Protein AF-A0A612SJ61-F1 (afdb_monomer_lite)

Secondary structure (DSSP, 8-state):
-HHHHHHHHHHHHHHHHHHHHHHHHHHHHHHHHHHHHHHHHHHTTHHHHTT--GGGS-HHHHHHHHHHHHHHHHHHHHHHHHHHHHHHHHHHHHHHHHHHHHHHHHHHHHHHHHT----HHHHHHHHHHH-TTHHHHHHHHHTT-S-HHHHHHHHHHHHHHHHHHHHHGGGGS---HHHHHHHHHHHHHHHHHHHHHHHHHHHH-

Organism: Listeria monocytogenes (NCBI:txid1639)

Structure (mmCIF, N/CA/C/O backbone):
data_AF-A0A612SJ61-F1
#
_entry.id   AF-A0A612SJ61-F1
#
loop_
_atom_site.group_PDB
_atom_site.id
_atom_site.type_symbol
_atom_site.label_atom_id
_atom_site.label_alt_id
_atom_site.label_comp_id
_atom_site.label_asym_id
_atom_site.label_entity_id
_atom_site.label_seq_id
_atom_site.pdbx_PDB_ins_code
_atom_site.Cartn_x
_atom_site.Cartn_y
_atom_site.Cartn_z
_atom_site.occupancy
_atom_site.B_iso_or_equiv
_atom_site.auth_seq_id
_atom_site.auth_comp_id
_atom_site.auth_asym_id
_atom_site.auth_atom_id
_atom_site.pdbx_PDB_model_num
ATOM 1 N N . MET A 1 1 ? 24.555 -4.856 16.582 1.00 51.00 1 MET A N 1
ATOM 2 C CA . MET A 1 1 ? 25.402 -5.245 15.427 1.00 51.00 1 MET A CA 1
ATOM 3 C C . MET A 1 1 ? 24.660 -5.239 14.077 1.00 51.00 1 MET A C 1
ATOM 5 O O . MET A 1 1 ? 25.326 -5.157 13.057 1.00 51.00 1 MET A O 1
ATOM 9 N N . SER A 1 2 ? 23.315 -5.252 14.054 1.00 57.31 2 SER A N 1
ATOM 10 C CA . SER A 1 2 ? 22.497 -5.320 12.821 1.00 57.31 2 SER A CA 1
ATOM 11 C C . SER A 1 2 ? 22.474 -4.032 11.971 1.00 57.31 2 SER A C 1
ATOM 13 O O . SER A 1 2 ? 22.722 -4.080 10.773 1.00 57.31 2 SER A O 1
ATOM 15 N N . LYS A 1 3 ? 22.300 -2.852 12.590 1.00 51.84 3 LYS A N 1
ATOM 16 C CA . LYS A 1 3 ? 22.140 -1.564 11.870 1.00 51.84 3 LYS A CA 1
ATOM 17 C C . LYS A 1 3 ? 23.352 -1.111 11.039 1.00 51.84 3 LYS A C 1
ATOM 19 O O . LYS A 1 3 ? 23.192 -0.320 10.115 1.00 51.84 3 LYS A O 1
ATOM 24 N N . ASN A 1 4 ? 24.560 -1.584 11.360 1.00 52.41 4 ASN A N 1
ATOM 25 C CA . ASN A 1 4 ? 25.764 -1.233 10.595 1.00 52.41 4 ASN A CA 1
ATOM 26 C C . ASN A 1 4 ? 25.908 -2.058 9.314 1.00 52.41 4 ASN A C 1
ATOM 28 O O . ASN A 1 4 ? 26.423 -1.525 8.340 1.00 52.41 4 ASN A O 1
ATOM 32 N N . LYS A 1 5 ? 25.428 -3.311 9.293 1.00 53.81 5 LYS A N 1
ATOM 33 C CA . LYS A 1 5 ? 25.414 -4.133 8.073 1.00 53.81 5 LYS A CA 1
ATOM 34 C C . LYS A 1 5 ? 24.409 -3.593 7.061 1.00 53.81 5 LYS A C 1
ATOM 36 O O . LYS A 1 5 ? 24.758 -3.399 5.907 1.00 53.81 5 LYS A O 1
ATOM 41 N N . GLU A 1 6 ? 23.220 -3.224 7.528 1.00 55.12 6 GLU A N 1
ATOM 42 C CA . GLU A 1 6 ? 22.148 -2.686 6.685 1.00 55.12 6 GLU A CA 1
ATOM 43 C C . GLU A 1 6 ? 22.549 -1.377 5.983 1.00 55.12 6 GLU A C 1
ATOM 45 O O . GLU A 1 6 ? 22.368 -1.237 4.775 1.00 55.12 6 GLU A O 1
ATOM 50 N N . LYS A 1 7 ? 23.207 -0.453 6.704 1.00 56.34 7 LYS A N 1
ATOM 51 C CA . LYS A 1 7 ? 23.769 0.775 6.110 1.00 56.34 7 LYS A CA 1
ATOM 52 C C . LYS A 1 7 ? 24.897 0.495 5.113 1.00 56.34 7 LYS A C 1
ATOM 54 O O . LYS A 1 7 ? 24.988 1.180 4.094 1.00 56.34 7 LYS A O 1
ATOM 59 N N . GLN A 1 8 ? 25.743 -0.499 5.388 1.00 52.94 8 GLN A N 1
ATOM 60 C CA . GLN A 1 8 ? 26.827 -0.891 4.484 1.00 52.94 8 GLN A CA 1
ATOM 61 C C . GLN A 1 8 ? 26.286 -1.507 3.189 1.00 52.94 8 GLN A C 1
ATOM 63 O O . GLN A 1 8 ? 26.772 -1.179 2.107 1.00 52.94 8 GLN A O 1
ATOM 68 N N . ASP A 1 9 ? 25.253 -2.343 3.283 1.00 51.69 9 ASP A N 1
ATOM 69 C CA . ASP A 1 9 ? 24.611 -2.980 2.133 1.00 51.69 9 ASP A CA 1
ATOM 70 C C . ASP A 1 9 ? 23.827 -1.964 1.283 1.00 51.69 9 ASP A C 1
ATOM 72 O O . ASP A 1 9 ? 23.869 -2.016 0.047 1.00 51.69 9 ASP A O 1
ATOM 76 N N . GLU A 1 10 ? 23.210 -0.959 1.914 1.00 58.00 10 GLU A N 1
ATOM 77 C CA . GLU A 1 10 ? 22.571 0.163 1.219 1.00 58.00 10 GLU A CA 1
ATOM 78 C C . GLU A 1 10 ? 23.579 1.034 0.451 1.00 58.00 10 GLU A C 1
ATOM 80 O O . GLU A 1 10 ? 23.339 1.382 -0.711 1.00 58.00 10 GLU A O 1
ATOM 85 N N . GLU A 1 11 ? 24.724 1.380 1.052 1.00 61.00 11 GLU A N 1
ATOM 86 C CA . GLU A 1 11 ? 25.781 2.144 0.372 1.00 61.00 11 GLU A CA 1
ATOM 87 C C . GLU A 1 11 ? 26.416 1.352 -0.773 1.00 61.00 11 GLU A C 1
ATOM 89 O O . GLU A 1 11 ? 26.660 1.898 -1.858 1.00 61.00 11 GLU A O 1
ATOM 94 N N . MET A 1 12 ? 26.635 0.050 -0.579 1.00 51.41 12 MET A N 1
ATOM 95 C CA . MET A 1 12 ? 27.199 -0.820 -1.609 1.00 51.41 12 MET A CA 1
ATOM 96 C C . MET A 1 12 ? 26.230 -0.995 -2.789 1.00 51.41 12 MET A C 1
ATOM 98 O O . MET A 1 12 ? 26.656 -0.976 -3.949 1.00 51.41 12 MET A O 1
ATOM 102 N N . SER A 1 13 ? 24.925 -1.089 -2.516 1.00 54.25 13 SER A N 1
ATOM 103 C CA . SER A 1 13 ? 23.861 -1.099 -3.527 1.00 54.25 13 SER A CA 1
ATOM 104 C C . SER A 1 13 ? 23.797 0.228 -4.294 1.00 54.25 13 SER A C 1
ATOM 106 O O . SER A 1 13 ? 23.861 0.241 -5.530 1.00 54.25 13 SER A O 1
ATOM 108 N N . LYS A 1 14 ? 23.801 1.368 -3.586 1.00 53.78 14 LYS A N 1
ATOM 109 C CA . LYS A 1 14 ? 23.800 2.715 -4.186 1.00 53.78 14 LYS A CA 1
ATOM 110 C C . LYS A 1 14 ? 25.021 2.934 -5.087 1.00 53.78 14 LYS A C 1
ATOM 112 O O . LYS A 1 14 ? 24.866 3.422 -6.211 1.00 53.78 14 LYS A O 1
ATOM 117 N N . ASN A 1 15 ? 26.215 2.502 -4.672 1.00 52.75 15 ASN A N 1
ATOM 118 C CA . ASN A 1 15 ? 27.433 2.609 -5.483 1.00 52.75 15 ASN A CA 1
ATOM 119 C C . ASN A 1 15 ? 27.429 1.688 -6.710 1.00 52.75 15 ASN A C 1
ATOM 121 O O . ASN A 1 15 ? 27.835 2.118 -7.794 1.00 52.75 15 ASN A O 1
ATOM 125 N N . LYS A 1 16 ? 26.919 0.454 -6.598 1.00 49.69 16 LYS A N 1
ATOM 126 C CA . LYS A 1 16 ? 26.763 -0.452 -7.751 1.00 49.69 16 LYS A CA 1
ATOM 127 C C . LYS A 1 16 ? 25.795 0.121 -8.789 1.00 49.69 16 LYS A C 1
ATOM 129 O O . LYS A 1 16 ? 26.109 0.119 -9.982 1.00 49.69 16 LYS A O 1
ATOM 134 N N . VAL A 1 17 ? 24.670 0.690 -8.352 1.00 54.91 17 VAL A N 1
ATOM 135 C CA . VAL A 1 17 ? 23.697 1.354 -9.238 1.00 54.91 17 VAL A CA 1
ATOM 136 C C . VAL A 1 17 ? 24.311 2.586 -9.909 1.00 54.91 17 VAL A C 1
ATOM 138 O O . VAL A 1 17 ? 24.171 2.757 -11.122 1.00 54.91 17 VAL A O 1
ATOM 141 N N . LYS A 1 18 ? 25.048 3.417 -9.160 1.00 47.75 18 LYS A N 1
ATOM 142 C CA . LYS A 1 18 ? 25.723 4.617 -9.687 1.00 47.75 18 LYS A CA 1
ATOM 143 C C . LYS A 1 18 ? 26.799 4.257 -10.722 1.00 47.75 18 LYS A C 1
ATOM 145 O O . LYS A 1 18 ? 26.858 4.873 -11.785 1.00 47.75 18 LYS A O 1
ATOM 150 N N . ARG A 1 19 ? 27.582 3.200 -10.471 1.00 37.59 19 ARG A N 1
ATOM 151 C CA . ARG A 1 19 ? 28.615 2.686 -11.390 1.00 37.59 19 ARG A CA 1
ATOM 152 C C . ARG A 1 19 ? 28.011 2.094 -12.668 1.00 37.59 19 ARG A C 1
ATOM 154 O O . ARG A 1 19 ? 28.458 2.443 -13.758 1.00 37.59 19 ARG A O 1
ATOM 161 N N . LYS A 1 20 ? 26.947 1.286 -12.563 1.00 43.59 20 LYS A N 1
ATOM 162 C CA . LYS A 1 20 ? 26.232 0.707 -13.722 1.00 43.59 20 LYS A CA 1
ATOM 163 C C . LYS A 1 20 ? 25.593 1.794 -14.604 1.00 43.59 20 LYS A C 1
ATOM 165 O O . LYS A 1 20 ? 25.665 1.710 -15.827 1.00 43.59 20 LYS A O 1
ATOM 170 N N . ARG A 1 21 ? 25.050 2.853 -13.988 1.00 51.94 21 ARG A N 1
ATOM 171 C CA . ARG A 1 21 ? 24.463 4.023 -14.669 1.00 51.94 21 ARG A CA 1
ATOM 172 C C . ARG A 1 21 ? 25.510 4.901 -15.373 1.00 51.94 21 ARG A C 1
ATOM 174 O O . ARG A 1 21 ? 25.220 5.478 -16.415 1.00 51.94 21 ARG A O 1
ATOM 181 N N . ASN A 1 22 ? 26.726 5.003 -14.836 1.00 52.22 22 ASN A N 1
ATOM 182 C CA . ASN A 1 22 ? 27.815 5.734 -15.494 1.00 52.22 22 ASN A CA 1
ATOM 183 C C . ASN A 1 22 ? 28.384 4.960 -16.689 1.00 52.22 22 ASN A C 1
ATOM 185 O O . ASN A 1 22 ? 28.613 5.551 -17.740 1.00 52.22 22 ASN A O 1
ATOM 189 N N . ILE A 1 23 ? 28.523 3.635 -16.575 1.00 56.25 23 ILE A N 1
ATOM 190 C CA . ILE A 1 23 ? 28.969 2.783 -17.689 1.00 56.25 23 ILE A CA 1
ATOM 191 C C . ILE A 1 23 ? 27.976 2.853 -18.861 1.00 56.25 23 ILE A C 1
ATOM 193 O O . ILE A 1 23 ? 28.399 2.981 -20.008 1.00 56.25 23 ILE A O 1
ATOM 197 N N . SER A 1 24 ? 26.662 2.871 -18.596 1.00 59.88 24 SER A N 1
ATOM 198 C CA . SER A 1 24 ? 25.658 3.008 -19.661 1.00 59.88 24 SER A CA 1
ATOM 199 C C . SER A 1 24 ? 25.698 4.369 -20.363 1.00 59.88 24 SER A C 1
ATOM 201 O O . SER A 1 24 ? 25.445 4.432 -21.562 1.00 59.88 24 SER A O 1
ATOM 203 N N . LYS A 1 25 ? 26.037 5.452 -19.648 1.00 60.56 25 LYS A N 1
ATOM 204 C CA . LYS A 1 25 ? 26.188 6.795 -20.235 1.00 60.56 25 LYS A CA 1
ATOM 205 C C . LYS A 1 25 ? 27.428 6.909 -21.117 1.00 60.56 25 LYS A C 1
ATOM 207 O O . LYS A 1 25 ? 27.340 7.493 -22.190 1.00 60.56 25 LYS A O 1
ATOM 212 N N . VAL A 1 26 ? 28.555 6.333 -20.695 1.00 67.19 26 VAL A N 1
ATOM 213 C CA . VAL A 1 26 ? 29.792 6.325 -21.495 1.00 67.19 26 VAL A CA 1
ATOM 214 C C . VAL A 1 26 ? 29.595 5.509 -22.772 1.00 67.19 26 VAL A C 1
ATOM 216 O O . VAL A 1 26 ? 29.921 5.989 -23.850 1.00 67.19 26 VAL A O 1
ATOM 219 N N . GLN A 1 27 ? 28.978 4.327 -22.684 1.00 67.88 27 GLN A N 1
ATOM 220 C CA . GLN A 1 27 ? 28.654 3.510 -23.863 1.00 67.88 27 GLN A CA 1
ATOM 221 C C . GLN A 1 27 ? 27.705 4.227 -24.833 1.00 67.88 27 GLN A C 1
ATOM 223 O O . GLN A 1 27 ? 27.884 4.135 -26.044 1.00 67.88 27 GLN A O 1
ATOM 228 N N . PHE A 1 28 ? 26.725 4.966 -24.306 1.00 67.44 28 PHE A N 1
ATOM 229 C CA . PHE A 1 28 ? 25.811 5.778 -25.109 1.00 67.44 28 PHE A CA 1
ATOM 230 C C . PHE A 1 28 ? 26.546 6.917 -25.834 1.00 67.44 28 PHE A C 1
ATOM 232 O O . PHE A 1 28 ? 26.404 7.061 -27.044 1.00 67.44 28 PHE A O 1
ATOM 239 N N . PHE A 1 29 ? 27.384 7.679 -25.122 1.00 72.81 29 PHE A N 1
ATOM 240 C CA . PHE A 1 29 ? 28.165 8.770 -25.715 1.00 72.81 29 PHE A CA 1
ATOM 241 C C . PHE A 1 29 ? 29.154 8.277 -26.772 1.00 72.81 29 PHE A C 1
ATOM 243 O O . PHE A 1 29 ? 29.250 8.875 -27.839 1.00 72.81 29 PHE A O 1
ATOM 250 N N . VAL A 1 30 ? 29.849 7.169 -26.506 1.00 76.31 30 VAL A N 1
ATOM 251 C CA . VAL A 1 30 ? 30.781 6.562 -27.464 1.00 76.31 30 VAL A CA 1
ATOM 252 C C . VAL A 1 30 ? 30.031 6.068 -28.703 1.00 76.31 30 VAL A C 1
ATOM 254 O O . VAL A 1 30 ? 30.444 6.375 -29.815 1.00 76.31 30 VAL A O 1
ATOM 257 N N . GLY A 1 31 ? 28.895 5.383 -28.535 1.00 71.75 31 GLY A N 1
ATOM 258 C CA . GLY A 1 31 ? 28.074 4.912 -29.655 1.00 71.75 31 GLY A CA 1
ATOM 259 C C . GLY A 1 31 ? 27.534 6.049 -30.528 1.00 71.75 31 GLY A C 1
ATOM 260 O O . GLY A 1 31 ? 27.687 6.013 -31.747 1.00 71.75 31 GLY A O 1
ATOM 261 N N . CYS A 1 32 ? 26.964 7.093 -29.916 1.00 71.88 32 CYS A N 1
ATOM 262 C CA . CYS A 1 32 ? 26.511 8.280 -30.645 1.00 71.88 32 CYS A CA 1
ATOM 263 C C . CYS A 1 32 ? 27.669 9.001 -31.344 1.00 71.88 32 CYS A C 1
ATOM 265 O O . CYS A 1 32 ? 27.517 9.417 -32.489 1.00 71.88 32 CYS A O 1
ATOM 267 N N . SER A 1 33 ? 28.829 9.115 -30.691 1.00 73.38 33 SER A N 1
ATOM 268 C CA . SER A 1 33 ? 30.005 9.761 -31.278 1.00 73.38 33 SER A CA 1
ATOM 269 C C . SER A 1 33 ? 30.558 8.989 -32.473 1.00 73.38 33 SER A C 1
ATOM 271 O O . SER A 1 33 ? 31.010 9.620 -33.422 1.00 73.38 33 SER A O 1
ATOM 273 N N . ILE A 1 34 ? 30.517 7.653 -32.453 1.00 77.38 34 ILE A N 1
ATOM 274 C CA . ILE A 1 34 ? 30.947 6.823 -33.586 1.00 77.38 34 ILE A CA 1
ATOM 275 C C . ILE A 1 34 ? 30.015 7.043 -34.778 1.00 77.38 34 ILE A C 1
ATOM 277 O O . ILE A 1 34 ? 30.503 7.298 -35.871 1.00 77.38 34 ILE A O 1
ATOM 281 N N . ILE A 1 35 ? 28.693 7.035 -34.573 1.00 74.19 35 ILE A N 1
ATOM 282 C CA . ILE A 1 35 ? 27.728 7.265 -35.662 1.00 74.19 35 ILE A CA 1
ATOM 283 C C . ILE A 1 35 ? 27.874 8.673 -36.248 1.00 74.19 35 ILE A C 1
ATOM 285 O O . ILE A 1 35 ? 27.915 8.825 -37.467 1.00 74.19 35 ILE A O 1
ATOM 289 N N . LEU A 1 36 ? 27.980 9.701 -35.399 1.00 75.62 36 LEU A N 1
ATOM 290 C CA . LEU A 1 36 ? 28.197 11.077 -35.853 1.00 75.62 36 LEU A CA 1
ATOM 291 C C . LEU A 1 36 ? 29.516 11.221 -36.613 1.00 75.62 36 LEU A C 1
ATOM 293 O O . LEU A 1 36 ? 29.541 11.875 -37.650 1.00 75.62 36 LEU A O 1
ATOM 297 N N . ALA A 1 37 ? 30.591 10.591 -36.136 1.00 74.44 37 ALA A N 1
ATOM 298 C CA . ALA A 1 37 ? 31.872 10.591 -36.832 1.00 74.44 37 ALA A CA 1
ATOM 299 C C . ALA A 1 37 ? 31.779 9.873 -38.185 1.00 74.44 37 ALA A C 1
ATOM 301 O O . ALA A 1 37 ? 32.308 10.378 -39.169 1.00 74.44 37 ALA A O 1
ATOM 302 N N . SER A 1 38 ? 31.072 8.742 -38.266 1.00 67.38 38 SER A N 1
ATOM 303 C CA . SER A 1 38 ? 30.846 8.033 -39.529 1.00 67.38 38 SER A CA 1
ATOM 304 C C . SER A 1 38 ? 30.040 8.867 -40.525 1.00 67.38 38 SER A C 1
ATOM 306 O O . SER A 1 38 ? 30.448 8.973 -41.675 1.00 67.38 38 SER A O 1
ATOM 308 N N . LEU A 1 39 ? 28.956 9.516 -40.085 1.00 66.88 39 LEU A N 1
ATOM 309 C CA . LEU A 1 39 ? 28.158 10.413 -40.932 1.00 66.88 39 LEU A CA 1
ATOM 310 C C . LEU A 1 39 ? 28.953 11.642 -41.386 1.00 66.88 39 LEU A C 1
ATOM 312 O O . LEU A 1 39 ? 28.809 12.091 -42.517 1.00 66.88 39 LEU A O 1
ATOM 316 N N . PHE A 1 40 ? 29.806 12.185 -40.517 1.00 68.81 40 PHE A N 1
ATOM 317 C CA . PHE A 1 40 ? 30.648 13.333 -40.843 1.00 68.81 40 PHE A CA 1
ATOM 318 C C . PHE A 1 40 ? 31.768 12.973 -41.832 1.00 68.81 40 PHE A C 1
ATOM 320 O O . PHE A 1 40 ? 32.035 13.728 -42.763 1.00 68.81 40 PHE A O 1
ATOM 327 N N . LEU A 1 41 ? 32.398 11.804 -41.666 1.00 64.12 41 LEU A N 1
ATOM 328 C CA . LEU A 1 41 ? 33.393 11.270 -42.606 1.00 64.12 41 LEU A CA 1
ATOM 329 C C . LEU A 1 41 ? 32.785 10.982 -43.985 1.00 64.12 41 LEU A C 1
ATOM 331 O O . LEU A 1 41 ? 33.446 11.213 -44.999 1.00 64.12 41 LEU A O 1
ATOM 335 N N . ASP A 1 42 ? 31.541 10.505 -44.010 1.00 59.78 42 ASP A N 1
ATOM 336 C CA . ASP A 1 42 ? 30.779 10.258 -45.234 1.00 59.78 42 ASP A CA 1
ATOM 337 C C . ASP A 1 42 ? 30.380 11.574 -45.927 1.00 59.78 42 ASP A C 1
ATOM 339 O O . ASP A 1 42 ? 30.651 11.762 -47.110 1.00 59.78 42 ASP A O 1
ATOM 343 N N . PHE A 1 43 ? 29.880 12.563 -45.172 1.00 61.44 43 PHE A N 1
ATOM 344 C CA . PHE A 1 43 ? 29.578 13.909 -45.688 1.00 61.44 43 PHE A CA 1
ATOM 345 C C . PHE A 1 43 ? 30.793 14.588 -46.337 1.00 61.44 43 PHE A C 1
ATOM 347 O O . PHE A 1 43 ? 30.663 15.292 -47.338 1.00 61.44 43 PHE A O 1
ATOM 354 N N . LEU A 1 44 ? 31.986 14.368 -45.781 1.00 64.56 44 LEU A N 1
ATOM 355 C CA . LEU A 1 44 ? 33.239 14.898 -46.314 1.00 64.56 44 LEU A CA 1
ATOM 356 C C . LEU A 1 44 ? 33.838 14.051 -47.452 1.00 64.56 44 LEU A C 1
ATOM 358 O O . LEU A 1 44 ? 34.897 14.411 -47.964 1.00 64.56 44 LEU A O 1
ATOM 362 N N . ASN A 1 45 ? 33.202 12.941 -47.857 1.00 61.78 45 ASN A N 1
ATOM 363 C CA . ASN A 1 45 ? 33.694 12.029 -48.898 1.00 61.78 45 ASN A CA 1
ATOM 364 C C . ASN A 1 45 ? 35.167 11.610 -48.692 1.00 61.78 45 ASN A C 1
ATOM 366 O O . ASN A 1 45 ? 35.907 11.367 -49.653 1.00 61.78 45 ASN A O 1
ATOM 370 N N . VAL A 1 46 ? 35.604 11.508 -47.430 1.00 60.47 46 VAL A N 1
ATOM 371 C CA . VAL A 1 46 ? 37.012 11.294 -47.046 1.00 60.47 46 VAL A CA 1
ATOM 372 C C . VAL A 1 46 ? 37.648 10.070 -47.720 1.00 60.47 46 VAL A C 1
ATOM 374 O O . VAL A 1 46 ? 38.789 10.187 -48.173 1.00 60.47 46 VAL A O 1
ATOM 377 N N . PRO A 1 47 ? 36.963 8.918 -47.883 1.00 57.84 47 PRO A N 1
ATOM 378 C CA . PRO A 1 47 ? 37.580 7.763 -48.536 1.00 57.84 47 PRO A CA 1
ATOM 379 C C . PRO A 1 47 ? 37.905 8.010 -50.020 1.00 57.84 47 PRO A C 1
ATOM 381 O O . PRO A 1 47 ? 38.898 7.478 -50.513 1.00 57.84 47 PRO A O 1
ATOM 384 N N . SER A 1 48 ? 37.145 8.875 -50.710 1.00 59.06 48 SER A N 1
A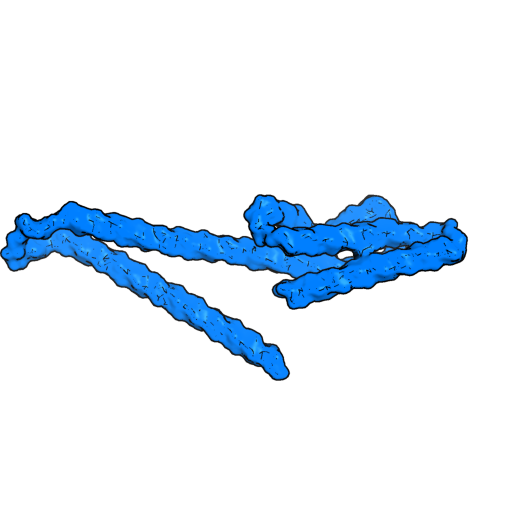TOM 385 C CA . SER A 1 48 ? 37.444 9.269 -52.097 1.00 59.06 48 SER A CA 1
ATOM 386 C C . SER A 1 48 ? 38.700 10.145 -52.191 1.00 59.06 48 SER A C 1
ATOM 388 O O . SER A 1 48 ? 39.483 10.008 -53.127 1.00 59.06 48 SER A O 1
ATOM 390 N N . HIS A 1 49 ? 38.939 10.990 -51.180 1.00 61.47 49 HIS A N 1
ATOM 391 C CA . HIS A 1 49 ? 40.149 11.809 -51.061 1.00 61.47 49 HIS A CA 1
ATOM 392 C C . HIS A 1 49 ? 41.393 10.984 -50.713 1.00 61.47 49 HIS A C 1
ATOM 394 O O . HIS A 1 49 ? 42.497 11.347 -51.106 1.00 61.47 49 HIS A O 1
ATOM 400 N N . PHE A 1 50 ? 41.218 9.849 -50.033 1.00 62.78 50 PHE A N 1
ATOM 401 C CA . PHE A 1 50 ? 42.289 8.892 -49.743 1.00 62.78 50 PHE A CA 1
ATOM 402 C C . PHE A 1 50 ? 42.537 7.867 -50.865 1.00 62.78 50 PHE A C 1
ATOM 404 O O . PHE A 1 50 ? 43.341 6.953 -50.690 1.00 62.78 50 PHE A O 1
ATOM 411 N N . GLY A 1 51 ? 41.875 8.002 -52.022 1.00 57.38 51 GLY A N 1
ATOM 412 C CA . GLY A 1 51 ? 42.076 7.113 -53.172 1.00 57.38 51 GLY A CA 1
ATOM 413 C C . GLY A 1 51 ? 41.499 5.704 -52.992 1.00 57.38 51 GLY A C 1
ATOM 414 O O . GLY A 1 51 ? 41.821 4.804 -53.768 1.00 57.38 51 GLY A O 1
ATOM 415 N N . LEU A 1 52 ? 40.642 5.491 -51.987 1.00 60.84 52 LEU A N 1
ATOM 416 C CA . LEU A 1 52 ? 39.929 4.231 -51.809 1.00 60.84 52 LEU A CA 1
ATOM 417 C C . LEU A 1 52 ? 38.760 4.182 -52.796 1.00 60.84 52 LEU A C 1
ATOM 419 O O . LEU A 1 52 ? 37.868 5.031 -52.783 1.00 60.84 52 LEU A O 1
ATOM 423 N N . ASN A 1 53 ? 38.767 3.176 -53.670 1.00 58.22 53 ASN A N 1
ATOM 424 C CA . ASN A 1 53 ? 37.706 2.976 -54.646 1.00 58.22 53 ASN A CA 1
ATOM 425 C C . ASN A 1 53 ? 36.422 2.551 -53.910 1.00 58.22 53 ASN A C 1
ATOM 427 O O . ASN A 1 53 ? 36.298 1.412 -53.465 1.00 58.22 53 ASN A O 1
ATOM 431 N N . MET A 1 54 ? 35.472 3.480 -53.776 1.00 56.31 54 MET A N 1
ATOM 432 C CA . MET A 1 54 ? 34.200 3.337 -53.042 1.00 56.31 54 MET A CA 1
ATOM 433 C C . MET A 1 54 ? 33.270 2.228 -53.575 1.00 56.31 54 MET A C 1
ATOM 435 O O . MET A 1 54 ? 32.196 2.002 -53.024 1.00 56.31 54 MET A O 1
ATOM 439 N N . MET A 1 55 ? 33.662 1.525 -54.640 1.00 53.72 55 MET A N 1
ATOM 440 C CA . MET A 1 55 ? 32.833 0.565 -55.371 1.00 53.72 55 MET A CA 1
ATOM 441 C C . MET A 1 55 ? 32.573 -0.759 -54.617 1.00 53.72 55 MET A C 1
ATOM 443 O O . MET A 1 55 ? 31.754 -1.553 -55.070 1.00 53.72 55 MET A O 1
ATOM 447 N N . SER A 1 56 ? 33.235 -1.019 -53.480 1.00 52.59 56 SER A N 1
ATOM 448 C CA . SER A 1 56 ? 33.136 -2.300 -52.750 1.00 52.59 56 SER A CA 1
ATOM 449 C C . SER A 1 56 ? 32.495 -2.230 -51.358 1.00 52.59 56 SER A C 1
ATOM 451 O O . SER A 1 56 ? 32.226 -3.278 -50.768 1.00 52.59 56 SER A O 1
ATOM 453 N N . ILE A 1 57 ? 32.214 -1.038 -50.819 1.00 56.62 57 ILE A N 1
ATOM 454 C CA . ILE A 1 57 ? 31.513 -0.913 -49.534 1.00 56.62 57 ILE A CA 1
ATOM 455 C C . ILE A 1 57 ? 30.012 -0.929 -49.807 1.00 56.62 57 ILE A C 1
ATOM 457 O O . ILE A 1 57 ? 29.465 -0.034 -50.449 1.00 56.62 57 ILE A O 1
ATOM 461 N N . ASN A 1 58 ? 29.329 -1.960 -49.310 1.00 64.12 58 ASN A N 1
ATOM 462 C CA . ASN A 1 58 ? 27.878 -2.042 -49.395 1.00 64.12 58 ASN A CA 1
ATOM 463 C C . ASN A 1 58 ? 27.248 -1.048 -48.404 1.00 64.12 58 ASN A C 1
ATOM 465 O O . ASN A 1 58 ? 26.905 -1.395 -47.273 1.00 64.12 58 ASN A O 1
ATOM 469 N N . TRP A 1 59 ? 27.101 0.201 -48.842 1.00 67.62 59 TRP A N 1
ATOM 470 C CA . TRP A 1 59 ? 26.476 1.297 -48.096 1.00 67.62 59 TRP A CA 1
ATOM 471 C C . TRP A 1 59 ? 25.066 0.966 -47.591 1.00 67.62 59 TRP A C 1
ATOM 473 O O . TRP A 1 59 ? 24.649 1.464 -46.546 1.00 67.62 59 TRP A O 1
ATOM 483 N N . SER A 1 60 ? 24.350 0.058 -48.267 1.00 67.75 60 SER A N 1
ATOM 484 C CA . SER A 1 60 ? 23.065 -0.455 -47.785 1.00 67.75 60 SER A CA 1
ATOM 485 C C . SER A 1 60 ? 23.219 -1.231 -46.471 1.00 67.75 60 SER A C 1
ATOM 487 O O . SER A 1 60 ? 22.468 -0.985 -45.530 1.00 67.75 60 SER A O 1
ATOM 489 N N . LEU A 1 61 ? 24.242 -2.089 -46.349 1.00 69.62 61 LEU A N 1
ATOM 490 C CA . LEU A 1 61 ? 24.526 -2.820 -45.106 1.00 69.62 61 LEU A CA 1
ATOM 491 C C . LEU A 1 61 ? 24.945 -1.887 -43.967 1.00 69.62 61 LEU A C 1
ATOM 493 O O . LEU A 1 61 ? 24.534 -2.102 -42.828 1.00 69.62 61 LEU A O 1
ATOM 497 N N . PHE A 1 62 ? 25.719 -0.839 -44.261 1.00 70.88 62 PHE A N 1
ATOM 498 C CA . PHE A 1 62 ? 26.104 0.149 -43.250 1.00 70.88 62 PHE A CA 1
ATOM 499 C C . PHE A 1 62 ? 24.889 0.925 -42.725 1.00 70.88 62 PHE A C 1
ATOM 501 O O . PHE A 1 62 ? 24.704 1.036 -41.514 1.00 70.88 62 PHE A O 1
ATOM 508 N N . ASN A 1 63 ? 24.002 1.372 -43.617 1.00 76.00 63 ASN A N 1
ATOM 509 C CA . ASN A 1 63 ? 22.758 2.038 -43.228 1.00 76.00 63 ASN A CA 1
ATOM 510 C C . ASN A 1 63 ? 21.859 1.127 -42.382 1.00 76.00 63 ASN A C 1
ATOM 512 O O . ASN A 1 63 ? 21.349 1.558 -41.349 1.00 76.00 63 ASN A O 1
ATOM 516 N N . ILE A 1 64 ? 21.717 -0.147 -42.762 1.00 77.56 64 ILE A N 1
ATOM 517 C CA . ILE A 1 64 ? 20.976 -1.140 -41.969 1.00 77.56 64 ILE A CA 1
ATOM 518 C C . ILE A 1 64 ? 21.602 -1.293 -40.574 1.00 77.56 64 ILE A C 1
ATOM 520 O O . ILE A 1 64 ? 20.882 -1.303 -39.576 1.00 77.56 64 ILE A O 1
ATOM 524 N N . LEU A 1 65 ? 22.934 -1.350 -40.480 1.00 76.00 65 LEU A N 1
ATOM 525 C CA . LEU A 1 65 ? 23.644 -1.469 -39.205 1.00 76.00 65 LEU A CA 1
ATOM 526 C C . LEU A 1 65 ? 23.413 -0.251 -38.297 1.00 76.00 65 LEU A C 1
ATOM 528 O O . LEU A 1 65 ? 23.142 -0.418 -37.106 1.00 76.00 65 LEU A O 1
ATOM 532 N N . VAL A 1 66 ? 23.470 0.964 -38.850 1.00 80.19 66 VAL A N 1
ATOM 533 C CA . VAL A 1 66 ? 23.192 2.207 -38.110 1.00 80.19 66 VAL A CA 1
ATOM 534 C C . VAL A 1 66 ? 21.751 2.223 -37.597 1.00 80.19 66 VAL A C 1
ATOM 536 O O . VAL A 1 66 ? 21.525 2.548 -36.430 1.00 80.19 66 VAL A O 1
ATOM 539 N N . VAL A 1 67 ? 20.780 1.816 -38.420 1.00 83.19 67 VAL A N 1
ATOM 540 C CA . VAL A 1 67 ? 19.365 1.731 -38.019 1.00 83.19 67 VAL A CA 1
ATOM 541 C C . VAL A 1 67 ? 19.167 0.720 -36.886 1.00 83.19 67 VAL A C 1
ATOM 543 O O . VAL A 1 67 ? 18.519 1.045 -35.891 1.00 83.19 67 VAL A O 1
ATOM 546 N N . ILE A 1 68 ? 19.767 -0.472 -36.981 1.00 79.56 68 ILE A N 1
ATOM 547 C CA . ILE A 1 68 ? 19.710 -1.488 -35.916 1.00 79.56 68 ILE A CA 1
ATOM 548 C C . ILE A 1 68 ? 20.326 -0.945 -34.621 1.00 79.56 68 ILE A C 1
ATOM 550 O O . ILE A 1 68 ? 19.764 -1.121 -33.539 1.00 79.56 68 ILE A O 1
ATOM 554 N N . PHE A 1 69 ? 21.458 -0.248 -34.710 1.00 79.75 69 PHE A N 1
ATOM 555 C CA . PHE A 1 69 ? 22.118 0.308 -33.535 1.00 79.75 69 PHE A CA 1
ATOM 556 C C . PHE A 1 69 ? 21.292 1.420 -32.872 1.00 79.75 69 PHE A C 1
ATOM 558 O O . PHE A 1 69 ? 21.127 1.420 -31.651 1.00 79.75 69 PHE A O 1
ATOM 565 N N . LEU A 1 70 ? 20.714 2.333 -33.660 1.00 78.81 70 LEU A N 1
ATOM 566 C CA . LEU A 1 70 ? 19.802 3.365 -33.158 1.00 78.81 70 LEU A CA 1
ATOM 567 C C . LEU A 1 70 ? 18.552 2.754 -32.518 1.00 78.81 70 LEU A C 1
ATOM 569 O O . LEU A 1 70 ? 18.116 3.225 -31.463 1.00 78.81 70 LEU A O 1
ATOM 573 N N . TYR A 1 71 ? 18.006 1.689 -33.109 1.00 85.50 71 TYR A N 1
ATOM 574 C CA . TYR A 1 71 ? 16.884 0.947 -32.541 1.00 85.50 71 TYR A CA 1
ATOM 575 C C . TYR A 1 71 ? 17.238 0.369 -31.167 1.00 85.50 71 TYR A C 1
ATOM 577 O O . TYR A 1 71 ? 16.530 0.637 -30.198 1.00 85.50 71 TYR A O 1
ATOM 585 N N . LEU A 1 72 ? 18.367 -0.337 -31.043 1.00 80.94 72 LEU A N 1
ATOM 586 C CA . LEU A 1 72 ? 18.821 -0.909 -29.769 1.00 80.94 72 LEU A CA 1
ATOM 587 C C . LEU A 1 72 ? 19.083 0.166 -28.705 1.00 80.94 72 LEU A C 1
ATOM 589 O O . LEU A 1 72 ? 18.731 -0.019 -27.538 1.00 80.94 72 LEU A O 1
ATOM 593 N N . LEU A 1 73 ? 19.670 1.303 -29.092 1.00 76.31 73 LEU A N 1
ATOM 594 C CA . LEU A 1 73 ? 19.878 2.434 -28.186 1.00 76.31 73 LEU A CA 1
ATOM 595 C C . LEU A 1 73 ? 18.556 3.022 -27.693 1.00 76.31 73 LEU A C 1
ATOM 597 O O . LEU A 1 73 ? 18.393 3.265 -26.494 1.00 76.31 73 LEU A O 1
ATOM 601 N N . THR A 1 74 ? 17.619 3.243 -28.611 1.00 84.50 74 THR A N 1
ATOM 602 C CA . THR A 1 74 ? 16.306 3.813 -28.304 1.00 84.50 74 THR A CA 1
ATOM 603 C C . THR A 1 74 ? 15.518 2.870 -27.408 1.00 84.50 74 THR A C 1
ATOM 605 O O . THR A 1 74 ? 15.016 3.296 -26.370 1.00 84.50 74 THR A O 1
ATOM 608 N N . PHE A 1 75 ? 15.498 1.580 -27.748 1.00 84.50 75 PHE A N 1
ATOM 609 C CA . PHE A 1 75 ? 14.865 0.532 -26.959 1.00 84.50 75 PHE A CA 1
ATOM 610 C C . PHE A 1 75 ? 15.415 0.504 -25.531 1.00 84.50 75 PHE A C 1
ATOM 612 O O . PHE A 1 75 ? 14.653 0.663 -24.582 1.00 84.50 75 PHE A O 1
ATOM 619 N N . LYS A 1 76 ? 16.742 0.436 -25.366 1.00 80.81 76 LYS A N 1
ATOM 620 C CA . LYS A 1 76 ? 17.387 0.414 -24.044 1.00 80.81 76 LYS A CA 1
ATOM 621 C C . LYS A 1 76 ? 17.071 1.659 -23.213 1.00 80.81 76 LYS A C 1
ATOM 623 O O . LYS A 1 76 ? 16.934 1.570 -21.994 1.00 80.81 76 LYS A O 1
ATOM 628 N N . ASN A 1 77 ? 16.988 2.829 -23.845 1.00 79.44 77 ASN A N 1
ATOM 629 C CA . ASN A 1 77 ? 16.681 4.073 -23.142 1.00 79.44 77 ASN A CA 1
ATOM 630 C C . ASN A 1 77 ? 15.206 4.137 -22.711 1.00 79.44 77 ASN A C 1
ATOM 632 O O . ASN A 1 77 ? 14.910 4.511 -21.575 1.00 79.44 77 ASN A O 1
ATOM 636 N N . ILE A 1 78 ? 14.288 3.733 -23.595 1.00 87.38 78 ILE A N 1
ATOM 637 C CA . ILE A 1 78 ? 12.858 3.640 -23.283 1.00 87.38 78 ILE A CA 1
ATOM 638 C C . ILE A 1 78 ? 12.637 2.626 -22.162 1.00 87.38 78 ILE A C 1
ATOM 640 O O . ILE A 1 78 ? 12.017 2.965 -21.160 1.00 87.38 78 ILE A O 1
ATOM 644 N N . GLU A 1 79 ? 13.207 1.429 -22.276 1.00 89.62 79 GLU A N 1
ATOM 645 C CA . GLU A 1 79 ? 13.090 0.362 -21.282 1.00 89.62 79 GLU A CA 1
ATOM 646 C C . GLU A 1 79 ? 13.622 0.804 -19.912 1.00 89.62 79 GLU A C 1
ATOM 648 O O . GLU A 1 79 ? 12.929 0.680 -18.903 1.00 89.62 79 GLU A O 1
ATOM 653 N N . ALA A 1 80 ? 14.805 1.429 -19.864 1.00 80.75 80 ALA A N 1
ATOM 654 C CA . ALA A 1 80 ? 15.353 1.961 -18.618 1.00 80.75 80 ALA A CA 1
ATOM 655 C C . ALA A 1 80 ? 14.439 3.021 -17.980 1.00 80.75 80 ALA A C 1
ATOM 657 O O . ALA A 1 80 ? 14.285 3.053 -16.756 1.00 80.75 80 ALA A O 1
ATOM 658 N N . ARG A 1 81 ? 13.822 3.889 -18.793 1.00 83.00 81 ARG A N 1
ATOM 659 C CA . ARG A 1 81 ? 12.871 4.899 -18.314 1.00 83.00 81 ARG A CA 1
ATOM 660 C C . ARG A 1 81 ? 11.579 4.261 -17.803 1.00 83.00 81 ARG A C 1
ATOM 662 O O . ARG A 1 81 ? 11.075 4.703 -16.773 1.00 83.00 81 ARG A O 1
ATOM 669 N N . THR A 1 82 ? 11.070 3.238 -18.483 1.00 87.25 82 THR A N 1
ATOM 670 C CA . THR A 1 82 ? 9.874 2.491 -18.072 1.00 87.25 82 THR A CA 1
ATOM 671 C C . THR A 1 82 ? 10.105 1.784 -16.739 1.00 87.25 82 THR A C 1
ATOM 673 O O . THR A 1 82 ? 9.339 2.013 -15.808 1.00 87.25 82 THR A O 1
ATOM 676 N N . ILE A 1 83 ? 11.222 1.064 -16.583 1.00 84.62 83 ILE A N 1
ATOM 677 C CA . ILE A 1 83 ? 11.588 0.387 -15.326 1.00 84.62 83 ILE A CA 1
ATOM 678 C C . ILE A 1 83 ? 11.704 1.389 -14.168 1.00 84.62 83 ILE A C 1
ATOM 680 O O . ILE A 1 83 ? 11.221 1.138 -13.066 1.00 84.62 83 ILE A O 1
ATOM 684 N N . LEU A 1 84 ? 12.336 2.547 -14.397 1.00 85.12 84 LEU A N 1
ATOM 685 C CA . LEU A 1 84 ? 12.430 3.595 -13.374 1.00 85.12 84 LEU A CA 1
ATOM 686 C C . LEU A 1 84 ? 11.055 4.150 -12.989 1.00 85.12 84 LEU A C 1
ATOM 688 O O . LEU A 1 84 ? 10.811 4.408 -11.813 1.00 85.12 84 LEU A O 1
ATOM 692 N N . LYS A 1 85 ? 10.161 4.333 -13.964 1.00 86.81 85 LYS A N 1
ATOM 693 C CA . LYS A 1 85 ? 8.799 4.816 -13.722 1.00 86.81 85 LYS A CA 1
ATOM 694 C C . LYS A 1 85 ? 7.992 3.807 -12.903 1.00 86.81 85 LYS A C 1
ATOM 696 O O . LYS A 1 85 ? 7.342 4.212 -11.946 1.00 86.81 85 LYS A O 1
ATOM 701 N N . GLU A 1 86 ? 8.056 2.525 -13.247 1.00 86.69 86 GLU A N 1
ATOM 702 C CA . GLU A 1 86 ? 7.386 1.450 -12.504 1.00 86.69 86 GLU A CA 1
ATOM 703 C C . GLU A 1 86 ? 7.924 1.321 -11.083 1.00 86.69 86 GLU A C 1
ATOM 705 O O . GLU A 1 86 ? 7.144 1.258 -10.134 1.00 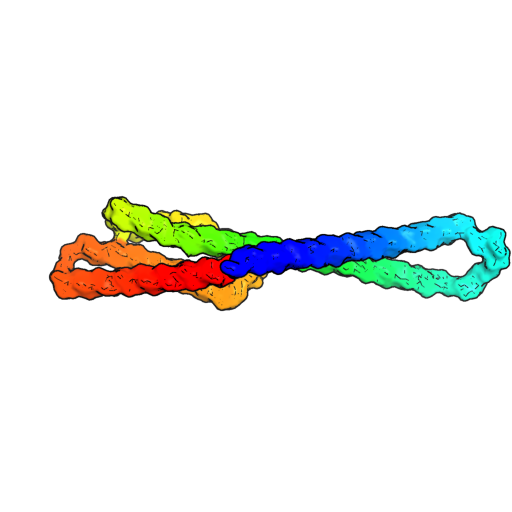86.69 86 GLU A O 1
ATOM 710 N N . LYS A 1 87 ? 9.250 1.384 -10.912 1.00 87.75 87 LYS A N 1
ATOM 711 C CA . LYS A 1 87 ? 9.857 1.376 -9.582 1.00 87.75 87 LYS A CA 1
ATOM 712 C C . LYS A 1 87 ? 9.369 2.550 -8.732 1.00 87.75 87 LYS A C 1
ATOM 714 O O . LYS A 1 87 ? 8.941 2.339 -7.606 1.00 87.75 87 LYS A O 1
ATOM 719 N N . ASN A 1 88 ? 9.384 3.766 -9.277 1.00 86.44 88 ASN A N 1
ATOM 720 C CA . ASN A 1 88 ? 8.915 4.942 -8.546 1.00 86.44 88 ASN A CA 1
ATOM 721 C C . ASN A 1 88 ? 7.433 4.827 -8.169 1.00 86.44 88 ASN A C 1
ATOM 723 O O . ASN A 1 88 ? 7.063 5.206 -7.064 1.00 86.44 88 ASN A O 1
ATOM 727 N N . LYS A 1 89 ? 6.586 4.294 -9.063 1.00 86.94 89 LYS A N 1
ATOM 728 C CA . LYS A 1 89 ? 5.179 4.022 -8.742 1.00 86.94 89 LYS A CA 1
ATOM 729 C C . LYS A 1 89 ? 5.059 3.065 -7.551 1.00 86.94 89 LYS A C 1
ATOM 731 O O . LYS A 1 89 ? 4.298 3.349 -6.633 1.00 86.94 89 LYS A O 1
ATOM 736 N N . LYS A 1 90 ? 5.836 1.977 -7.539 1.00 87.12 90 LYS A N 1
ATOM 737 C CA . LYS A 1 90 ? 5.844 1.010 -6.433 1.00 87.12 90 LYS A CA 1
ATOM 738 C C . LYS A 1 90 ? 6.336 1.626 -5.119 1.00 87.12 90 LYS A C 1
ATOM 740 O O . LYS A 1 90 ? 5.719 1.418 -4.081 1.00 87.12 90 LYS A O 1
ATOM 745 N N . ASP A 1 91 ? 7.394 2.432 -5.169 1.00 87.81 91 ASP A N 1
ATOM 746 C CA . ASP A 1 91 ? 7.924 3.124 -3.989 1.00 87.81 91 ASP A CA 1
ATOM 747 C C . ASP A 1 91 ? 6.883 4.102 -3.395 1.00 87.81 91 ASP A C 1
ATOM 749 O O . ASP A 1 91 ? 6.743 4.186 -2.176 1.00 87.81 91 ASP A O 1
ATOM 753 N N . ILE A 1 92 ? 6.102 4.793 -4.241 1.00 88.19 92 ILE A N 1
ATOM 754 C CA . ILE A 1 92 ? 4.996 5.668 -3.806 1.00 88.19 92 ILE A CA 1
ATOM 755 C C . ILE A 1 92 ? 3.885 4.860 -3.128 1.00 88.19 92 ILE A C 1
ATOM 757 O O . ILE A 1 92 ? 3.436 5.240 -2.051 1.00 88.19 92 ILE A O 1
ATOM 761 N N . VAL A 1 93 ? 3.461 3.741 -3.724 1.00 88.75 93 VAL A N 1
ATOM 762 C CA . VAL A 1 93 ? 2.442 2.853 -3.133 1.00 88.75 93 VAL A CA 1
ATOM 763 C C . VAL A 1 93 ? 2.875 2.386 -1.746 1.00 88.75 93 VAL A C 1
ATOM 765 O O . VAL A 1 93 ? 2.115 2.510 -0.789 1.00 88.75 93 VAL A O 1
ATOM 768 N N . ASN A 1 94 ? 4.116 1.917 -1.616 1.00 88.38 94 ASN A N 1
ATOM 769 C CA . ASN A 1 94 ? 4.646 1.445 -0.341 1.00 88.38 94 ASN A CA 1
ATOM 770 C C . ASN A 1 94 ? 4.683 2.558 0.713 1.00 88.38 94 ASN A C 1
ATOM 772 O O . ASN A 1 94 ? 4.356 2.311 1.873 1.00 88.38 94 ASN A O 1
ATOM 776 N N . ALA A 1 95 ? 5.037 3.785 0.321 1.00 88.69 95 ALA A N 1
ATOM 777 C CA . ALA A 1 95 ? 5.010 4.933 1.222 1.00 88.69 95 ALA A CA 1
ATOM 778 C C . ALA A 1 95 ? 3.586 5.248 1.714 1.00 88.69 95 ALA A C 1
ATOM 780 O O . ALA A 1 95 ? 3.395 5.448 2.912 1.00 88.69 95 ALA A O 1
ATOM 781 N N . LEU A 1 96 ? 2.592 5.224 0.819 1.00 90.06 96 LEU A N 1
ATOM 782 C CA . LEU A 1 96 ? 1.186 5.469 1.164 1.00 90.06 96 LEU A CA 1
ATOM 783 C C . LEU A 1 96 ? 0.619 4.391 2.097 1.00 90.06 96 LEU A C 1
ATOM 785 O O . LEU A 1 96 ? -0.067 4.714 3.067 1.00 90.06 96 LEU A O 1
ATOM 789 N N . LEU A 1 97 ? 0.923 3.115 1.835 1.00 90.06 97 LEU A N 1
ATOM 790 C CA . LEU A 1 97 ? 0.517 2.007 2.705 1.00 90.06 97 LEU A CA 1
ATOM 791 C C . LEU A 1 97 ? 1.144 2.139 4.094 1.00 90.06 97 LEU A C 1
ATOM 793 O O . LEU A 1 97 ? 0.448 2.038 5.102 1.00 90.06 97 LEU A O 1
ATOM 797 N N . LYS A 1 98 ? 2.449 2.424 4.151 1.00 89.06 98 LYS A N 1
ATOM 798 C CA . LYS A 1 98 ? 3.178 2.604 5.408 1.00 89.06 98 LYS A CA 1
ATOM 799 C C . LYS A 1 98 ? 2.625 3.761 6.231 1.00 89.06 98 LYS A C 1
ATOM 801 O O . LYS A 1 98 ? 2.468 3.621 7.442 1.00 89.06 98 LYS A O 1
ATOM 806 N N . GLU A 1 99 ? 2.309 4.882 5.589 1.00 88.19 99 GLU A N 1
ATOM 807 C CA . GLU A 1 99 ? 1.658 6.021 6.237 1.00 88.19 99 GLU A CA 1
ATOM 808 C C . GLU A 1 99 ? 0.304 5.618 6.840 1.00 88.19 99 GLU A C 1
ATOM 810 O O . GLU A 1 99 ? 0.074 5.867 8.022 1.00 88.19 99 GLU A O 1
ATOM 815 N N . CYS A 1 100 ? -0.542 4.907 6.083 1.00 88.50 100 CYS A N 1
ATOM 816 C CA . CYS A 1 100 ? -1.824 4.409 6.592 1.00 88.50 100 CYS A CA 1
ATOM 817 C C . CYS A 1 100 ? -1.632 3.511 7.820 1.00 88.50 100 CYS A C 1
ATOM 819 O O . CYS A 1 100 ? -2.237 3.749 8.860 1.00 88.50 100 CYS A O 1
ATOM 821 N N . TYR A 1 101 ? -0.743 2.518 7.744 1.00 88.88 101 TYR A N 1
ATOM 822 C CA . TYR A 1 101 ? -0.510 1.590 8.855 1.00 88.88 101 TYR A CA 1
ATOM 823 C C . TYR A 1 101 ? 0.046 2.287 10.099 1.00 88.88 101 TYR A C 1
ATOM 825 O O . TYR A 1 101 ? -0.334 1.956 11.220 1.00 88.88 101 TYR A O 1
ATOM 833 N N . THR A 1 102 ? 0.893 3.298 9.910 1.00 87.88 102 THR A N 1
ATOM 834 C CA . THR A 1 102 ? 1.448 4.084 11.020 1.00 87.88 102 THR A CA 1
ATOM 835 C C . THR A 1 102 ? 0.375 4.935 11.708 1.00 87.88 102 THR A C 1
ATOM 837 O O . THR A 1 102 ? 0.462 5.164 12.913 1.00 87.88 102 THR A O 1
ATOM 840 N N . ASN A 1 103 ? -0.658 5.368 10.978 1.00 86.69 103 ASN A N 1
ATOM 841 C CA . ASN A 1 103 ? -1.721 6.228 11.501 1.00 86.69 103 ASN A CA 1
ATOM 842 C C . ASN A 1 103 ? -2.817 5.469 12.268 1.00 86.69 103 ASN A C 1
ATOM 844 O O . ASN A 1 103 ? -3.537 6.090 13.052 1.00 86.69 103 ASN A O 1
ATOM 848 N N . ILE A 1 104 ? -2.928 4.143 12.122 1.00 87.75 104 ILE A N 1
ATOM 849 C CA . ILE A 1 104 ? -3.993 3.350 12.764 1.00 87.75 104 ILE A CA 1
ATOM 850 C C . ILE A 1 104 ? -3.904 3.400 14.296 1.00 87.75 104 ILE A C 1
ATOM 852 O O . ILE A 1 104 ? -4.852 3.837 14.947 1.00 87.75 104 ILE A O 1
ATOM 856 N N . ASN A 1 105 ? -2.766 3.022 14.888 1.00 86.25 105 ASN A N 1
ATOM 857 C CA . ASN A 1 105 ? -2.617 2.985 16.352 1.00 86.25 105 ASN A CA 1
ATOM 858 C C . ASN A 1 105 ? -2.812 4.362 17.023 1.00 86.25 105 ASN A C 1
ATOM 860 O O . ASN A 1 105 ? -3.544 4.444 18.012 1.00 86.25 105 ASN A O 1
ATOM 864 N N . PRO A 1 106 ? -2.221 5.463 16.514 1.00 85.75 106 PRO A N 1
ATOM 865 C CA . PRO A 1 106 ? -2.515 6.806 17.010 1.00 85.75 106 PRO A CA 1
ATOM 866 C C . PRO A 1 106 ? -4.006 7.153 16.946 1.00 85.75 106 PRO A C 1
ATOM 868 O O . PRO A 1 106 ? -4.540 7.703 17.909 1.00 85.75 106 PRO A O 1
ATOM 871 N N . THR A 1 107 ? -4.682 6.790 15.851 1.00 84.38 107 THR A N 1
ATOM 872 C CA . THR A 1 107 ? -6.115 7.055 15.667 1.00 84.38 107 THR A CA 1
ATOM 873 C C . THR A 1 107 ? -6.945 6.304 16.707 1.00 84.38 107 THR A C 1
ATOM 875 O O . THR A 1 107 ? -7.751 6.922 17.400 1.00 84.38 107 THR A O 1
ATOM 878 N N . ILE A 1 108 ? -6.679 5.010 16.917 1.00 82.50 108 ILE A N 1
ATOM 879 C CA . ILE A 1 108 ? -7.319 4.202 17.970 1.00 82.50 108 ILE A CA 1
ATOM 880 C C . ILE A 1 108 ? -7.152 4.856 19.344 1.00 82.50 108 ILE A C 1
ATOM 882 O O . ILE A 1 108 ? -8.129 5.050 20.070 1.00 82.50 108 ILE A O 1
ATOM 886 N N . ASN A 1 109 ? -5.922 5.242 19.686 1.00 82.50 109 ASN A N 1
ATOM 887 C CA . ASN A 1 109 ? -5.621 5.848 20.978 1.00 82.50 109 ASN A CA 1
ATOM 888 C C . ASN A 1 109 ? -6.340 7.191 21.160 1.00 82.50 109 ASN A C 1
ATOM 890 O O . ASN A 1 109 ? -6.855 7.465 22.244 1.00 82.50 109 ASN A O 1
ATOM 894 N N . SER A 1 110 ? -6.417 8.016 20.110 1.00 81.06 110 SER A N 1
ATOM 895 C CA . SER A 1 110 ? -7.153 9.284 20.158 1.00 81.06 110 SER A CA 1
ATOM 896 C C . SER A 1 110 ? -8.660 9.089 20.323 1.00 81.06 110 SER A C 1
ATOM 898 O O . SER A 1 110 ? -9.270 9.773 21.143 1.00 81.06 110 SER A O 1
ATOM 900 N N . LEU A 1 111 ? -9.256 8.120 19.622 1.00 77.62 111 LEU A N 1
ATOM 901 C CA . LEU A 1 111 ? -10.685 7.815 19.733 1.00 77.62 111 LEU A CA 1
ATOM 902 C C . LEU A 1 111 ? -11.034 7.319 21.139 1.00 77.62 111 LEU A C 1
ATOM 904 O O . LEU A 1 111 ? -12.010 7.776 21.736 1.00 77.62 111 LEU A O 1
ATOM 908 N N . GLN A 1 112 ? -10.185 6.458 21.707 1.00 73.88 112 GLN A N 1
ATOM 909 C CA . GLN A 1 112 ? -10.338 5.979 23.077 1.00 73.88 112 GLN A CA 1
ATOM 910 C C . GLN A 1 112 ? -10.192 7.115 24.104 1.00 73.88 112 GLN A C 1
ATOM 912 O O . GLN A 1 112 ? -10.965 7.183 25.060 1.00 73.88 112 GLN A O 1
ATOM 917 N N . ALA A 1 113 ? -9.234 8.029 23.908 1.00 73.00 113 ALA A N 1
ATOM 918 C CA . ALA A 1 113 ? -9.006 9.161 24.808 1.00 73.00 113 ALA A CA 1
ATOM 919 C C . ALA A 1 113 ? -10.177 10.157 24.824 1.00 73.00 113 ALA A C 1
ATOM 921 O O . ALA A 1 113 ? -10.495 10.715 25.873 1.00 73.00 113 ALA A O 1
ATOM 922 N N . ILE A 1 114 ? -10.831 10.358 23.678 1.00 66.94 114 ILE A N 1
ATOM 923 C CA . ILE A 1 114 ? -11.961 11.286 23.536 1.00 66.94 114 ILE A CA 1
ATOM 924 C C . ILE A 1 114 ? -13.274 10.658 24.049 1.00 66.94 114 ILE A C 1
ATOM 926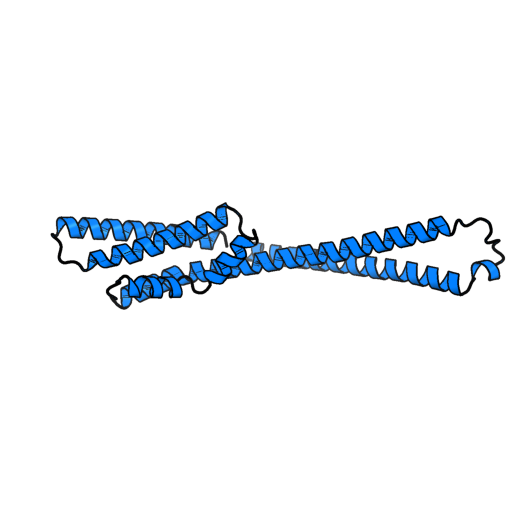 O O . ILE A 1 114 ? -14.259 11.374 24.210 1.00 66.94 114 ILE A O 1
ATOM 930 N N . LYS A 1 115 ? -13.295 9.346 24.362 1.00 64.81 115 LYS A N 1
ATOM 931 C CA . LYS A 1 115 ? -14.513 8.587 24.722 1.00 64.81 115 LYS A CA 1
ATOM 932 C C . LYS A 1 115 ? -15.667 8.882 23.761 1.00 64.81 115 LYS A C 1
ATOM 934 O O . LYS A 1 115 ? -16.806 9.090 24.173 1.00 64.81 115 LYS A O 1
ATOM 939 N N . MET A 1 116 ? -15.354 8.991 22.475 1.00 63.56 116 MET A N 1
ATOM 940 C CA . MET A 1 116 ? -16.356 9.363 21.491 1.00 63.56 116 MET A CA 1
ATOM 941 C C . MET A 1 116 ? -17.368 8.221 21.373 1.00 63.56 116 MET A C 1
ATOM 943 O O . MET A 1 116 ? -16.975 7.078 21.147 1.00 63.56 116 MET A O 1
ATOM 947 N N . GLN A 1 117 ? -18.660 8.526 21.510 1.00 66.25 117 GLN A N 1
ATOM 948 C CA . GLN A 1 117 ? -19.714 7.599 21.106 1.00 66.25 117 GLN A CA 1
ATOM 949 C C . GLN A 1 117 ? -19.637 7.463 19.589 1.00 66.25 117 GLN A C 1
ATOM 951 O O . GLN A 1 117 ? -20.025 8.361 18.833 1.00 66.25 117 GLN A O 1
ATOM 956 N N . ILE A 1 118 ? -19.041 6.366 19.138 1.00 70.56 118 ILE A N 1
ATOM 957 C CA . ILE A 1 118 ? -18.935 6.072 17.718 1.00 70.56 118 ILE A CA 1
ATOM 958 C C . ILE A 1 118 ? -20.332 5.685 17.239 1.00 70.56 118 ILE A C 1
ATOM 960 O O . ILE A 1 118 ? -20.874 4.680 17.676 1.00 70.56 118 ILE A O 1
ATOM 964 N N . ASN A 1 119 ? -20.931 6.511 16.387 1.00 69.75 119 ASN A N 1
ATOM 965 C CA . ASN A 1 119 ? -22.160 6.224 15.646 1.00 69.75 119 ASN A CA 1
ATOM 966 C C . ASN A 1 119 ? -21.814 6.063 14.152 1.00 69.75 119 ASN A C 1
ATOM 968 O O . ASN A 1 119 ? -20.670 6.301 13.765 1.00 69.75 119 ASN A O 1
ATOM 972 N N . GLU A 1 120 ? -22.774 5.683 13.302 1.00 70.00 120 GLU A N 1
ATOM 973 C CA . GLU A 1 120 ? -22.513 5.491 11.861 1.00 70.00 120 GLU A CA 1
ATOM 974 C C . GLU A 1 120 ? -21.872 6.719 11.190 1.00 70.00 120 GLU A C 1
ATOM 976 O O . GLU A 1 120 ? -20.926 6.563 10.421 1.00 70.00 120 GLU A O 1
ATOM 981 N N . GLU A 1 121 ? -22.299 7.936 11.543 1.00 70.88 121 GLU A N 1
ATOM 982 C CA . GLU A 1 121 ? -21.743 9.184 10.991 1.00 70.88 121 GLU A CA 1
ATOM 983 C C . GLU A 1 121 ? -20.271 9.407 11.386 1.00 70.88 121 GLU A C 1
ATOM 985 O O . GLU A 1 121 ? -19.462 9.887 10.588 1.00 70.88 121 GLU A O 1
ATOM 990 N N . ASN A 1 122 ? -19.893 9.016 12.605 1.00 78.69 122 ASN A N 1
ATOM 991 C CA . ASN A 1 122 ? -18.534 9.157 13.120 1.00 78.69 122 ASN A CA 1
ATOM 992 C C . ASN A 1 122 ? -17.611 8.014 12.670 1.00 78.69 122 ASN A C 1
ATOM 994 O O . ASN A 1 122 ? -16.392 8.206 12.642 1.00 78.69 122 ASN A O 1
ATOM 998 N N . ILE A 1 123 ? -18.155 6.844 12.297 1.00 80.56 123 ILE A N 1
ATOM 999 C CA . ILE A 1 123 ? -17.366 5.727 11.747 1.00 80.56 123 ILE A CA 1
ATOM 1000 C C . ILE A 1 123 ? -16.682 6.170 10.458 1.00 80.56 123 ILE A C 1
ATOM 1002 O O . ILE A 1 123 ? -15.473 5.991 10.326 1.00 80.56 123 ILE A O 1
ATOM 1006 N N . ASP A 1 124 ? -17.411 6.795 9.535 1.00 83.88 124 ASP A N 1
ATOM 1007 C CA . ASP A 1 124 ? -16.832 7.243 8.266 1.00 83.88 124 ASP A CA 1
ATOM 1008 C C . ASP A 1 124 ? -15.768 8.331 8.480 1.00 83.88 124 ASP A C 1
ATOM 1010 O O . ASP A 1 124 ? -14.711 8.308 7.844 1.00 83.88 124 ASP A O 1
ATOM 1014 N N . ALA A 1 125 ? -15.980 9.243 9.434 1.00 84.06 125 ALA A N 1
ATOM 1015 C CA . ALA A 1 125 ? -14.972 10.231 9.817 1.00 84.06 125 ALA A CA 1
ATOM 1016 C C . ALA A 1 125 ? -13.699 9.567 10.376 1.00 84.06 125 ALA A C 1
ATOM 1018 O O . ALA A 1 125 ? -12.591 9.907 9.957 1.00 84.06 125 ALA A O 1
ATOM 1019 N N . ALA A 1 126 ? -13.841 8.580 11.265 1.00 83.19 126 ALA A N 1
ATOM 1020 C CA . ALA A 1 126 ? -12.720 7.822 11.818 1.00 83.19 126 ALA A CA 1
ATOM 1021 C C . ALA A 1 126 ? -11.982 6.997 10.746 1.00 83.19 126 ALA A C 1
ATOM 1023 O O . ALA A 1 126 ? -10.750 6.953 10.745 1.00 83.19 126 ALA A O 1
ATOM 1024 N N . MET A 1 127 ? -12.713 6.402 9.797 1.00 87.44 127 MET A N 1
ATOM 1025 C CA . MET A 1 127 ? -12.139 5.720 8.632 1.00 87.44 127 MET A CA 1
ATOM 1026 C C . MET A 1 127 ? -11.303 6.679 7.782 1.00 87.44 127 MET A C 1
ATOM 1028 O O . MET A 1 127 ? -10.183 6.340 7.410 1.00 87.44 127 MET A O 1
ATOM 1032 N N . ASN A 1 128 ? -11.798 7.889 7.519 1.00 87.56 128 ASN A N 1
ATOM 1033 C CA . ASN A 1 128 ? -11.073 8.889 6.733 1.00 87.56 128 ASN A CA 1
ATOM 1034 C C . ASN A 1 128 ? -9.816 9.414 7.447 1.00 87.56 128 ASN A C 1
ATOM 1036 O O . ASN A 1 128 ? -8.829 9.730 6.787 1.00 87.56 128 ASN A O 1
ATOM 1040 N N . ILE A 1 129 ? -9.823 9.478 8.783 1.00 84.88 129 ILE A N 1
ATOM 1041 C CA . ILE A 1 129 ? -8.642 9.854 9.577 1.00 84.88 129 ILE A CA 1
ATOM 1042 C C . ILE A 1 129 ? -7.583 8.743 9.543 1.00 84.88 129 ILE A C 1
ATOM 1044 O O . ILE A 1 129 ? -6.402 9.029 9.352 1.00 84.88 129 ILE A O 1
ATOM 1048 N N . ALA A 1 130 ? -7.994 7.480 9.700 1.00 86.56 130 ALA A N 1
ATOM 1049 C CA . ALA A 1 130 ? -7.075 6.341 9.686 1.00 86.56 130 ALA A CA 1
ATOM 1050 C C . ALA A 1 130 ? -6.537 6.023 8.278 1.00 86.56 130 ALA A C 1
ATOM 1052 O O . ALA A 1 130 ? -5.394 5.586 8.135 1.00 86.56 130 ALA A O 1
ATOM 1053 N N . PHE A 1 131 ? -7.335 6.273 7.236 1.00 90.12 131 PHE A N 1
ATOM 1054 C CA . PHE A 1 131 ? -7.014 5.975 5.837 1.00 90.12 131 PHE A CA 1
ATOM 1055 C C . PHE A 1 131 ? -7.122 7.226 4.940 1.00 90.12 131 PHE A C 1
ATOM 1057 O O . PHE A 1 131 ? -7.907 7.239 3.989 1.00 90.12 131 PHE A O 1
ATOM 1064 N N . PRO A 1 132 ? -6.304 8.271 5.174 1.00 84.50 132 PRO A N 1
ATOM 1065 C CA . PRO A 1 132 ? -6.432 9.564 4.488 1.00 84.50 132 PRO A CA 1
ATOM 1066 C C . PRO A 1 132 ? -6.219 9.481 2.968 1.00 84.50 132 PRO A C 1
ATOM 1068 O O . PRO A 1 132 ? -6.719 10.315 2.217 1.00 84.50 132 PRO A O 1
ATOM 1071 N N . ASN A 1 133 ? -5.498 8.456 2.507 1.00 86.00 133 ASN A N 1
ATOM 1072 C CA . ASN A 1 133 ? -5.137 8.247 1.108 1.00 86.00 133 ASN A CA 1
ATOM 1073 C C . ASN A 1 133 ? -5.831 7.021 0.481 1.00 86.00 133 ASN A C 1
ATOM 1075 O O . ASN A 1 133 ? -5.350 6.518 -0.533 1.00 86.00 133 ASN A O 1
ATOM 1079 N N . ASP A 1 134 ? -6.946 6.530 1.044 1.00 87.94 134 ASP A N 1
ATOM 1080 C CA . ASP A 1 134 ? -7.660 5.349 0.519 1.00 87.94 134 ASP A CA 1
ATOM 1081 C C . ASP A 1 134 ? -7.995 5.496 -0.969 1.00 87.94 134 ASP A C 1
ATOM 1083 O O . ASP A 1 134 ? -7.669 4.613 -1.751 1.00 87.94 134 ASP A O 1
ATOM 1087 N N . ASN A 1 135 ? -8.524 6.645 -1.400 1.00 86.38 135 ASN A N 1
ATOM 1088 C CA . ASN A 1 135 ? -8.842 6.889 -2.814 1.00 86.38 135 ASN A CA 1
ATOM 1089 C C . ASN A 1 135 ? -7.620 6.721 -3.732 1.00 86.38 135 ASN A C 1
ATOM 1091 O O . ASN A 1 135 ? -7.711 6.088 -4.784 1.00 86.38 135 ASN A O 1
ATOM 1095 N N . LEU A 1 136 ? -6.462 7.238 -3.310 1.00 85.19 136 LEU A N 1
ATOM 1096 C CA . LEU A 1 136 ? -5.216 7.093 -4.060 1.00 85.19 136 LEU A CA 1
ATOM 1097 C C . LEU A 1 136 ? -4.764 5.631 -4.089 1.00 85.19 136 LEU A C 1
ATOM 1099 O O . LEU A 1 136 ? -4.344 5.146 -5.134 1.00 85.19 136 LEU A O 1
ATOM 1103 N N . ILE A 1 137 ? -4.891 4.908 -2.974 1.00 86.44 137 ILE A N 1
ATOM 1104 C CA . ILE A 1 137 ? -4.579 3.476 -2.908 1.00 86.44 137 ILE A CA 1
ATOM 1105 C C . ILE A 1 137 ? -5.513 2.684 -3.835 1.00 86.44 137 ILE A C 1
ATOM 1107 O O . ILE A 1 137 ? -5.025 1.868 -4.609 1.00 86.44 137 ILE A O 1
ATOM 1111 N N . GLN A 1 138 ? -6.821 2.965 -3.847 1.00 84.12 138 GLN A N 1
ATOM 1112 C CA . GLN A 1 138 ? -7.793 2.327 -4.747 1.00 84.12 138 GLN A CA 1
ATOM 1113 C C . GLN A 1 138 ? -7.461 2.547 -6.226 1.00 84.12 138 GLN A C 1
ATOM 1115 O O . GLN A 1 138 ? -7.569 1.620 -7.031 1.00 84.12 138 GLN A O 1
ATOM 1120 N N . ASP A 1 139 ? -7.018 3.744 -6.603 1.00 84.12 139 ASP A N 1
ATOM 1121 C CA . ASP A 1 139 ? -6.595 4.008 -7.978 1.00 84.12 139 ASP A CA 1
ATOM 1122 C C . ASP A 1 139 ? -5.289 3.282 -8.328 1.00 84.12 139 ASP A C 1
ATOM 1124 O O . ASP A 1 139 ? -5.153 2.740 -9.425 1.00 84.12 139 ASP A O 1
ATOM 1128 N N . LEU A 1 140 ? -4.361 3.166 -7.375 1.00 80.62 140 LEU A N 1
ATOM 1129 C CA . LEU A 1 140 ? -3.119 2.408 -7.550 1.00 80.62 140 LEU A CA 1
ATOM 1130 C C . LEU A 1 140 ? -3.355 0.885 -7.609 1.00 80.62 140 LEU A C 1
ATOM 1132 O O . LEU A 1 140 ? -2.595 0.174 -8.270 1.00 80.62 140 LEU A O 1
ATOM 1136 N N . ILE A 1 141 ? -4.427 0.385 -6.981 1.00 80.19 141 ILE A N 1
ATOM 1137 C CA . ILE A 1 141 ? -4.882 -1.010 -7.100 1.00 80.19 141 ILE A CA 1
ATOM 1138 C C . ILE A 1 141 ? -5.335 -1.304 -8.536 1.00 80.19 141 ILE A C 1
ATOM 1140 O O . ILE A 1 141 ? -4.947 -2.330 -9.097 1.00 80.19 141 ILE A O 1
ATOM 1144 N N . LYS A 1 142 ? -6.107 -0.402 -9.160 1.00 79.06 142 LYS A N 1
ATOM 1145 C CA . LYS A 1 142 ? -6.568 -0.561 -10.557 1.00 79.06 142 LYS A CA 1
ATOM 1146 C C . LYS A 1 142 ? -5.404 -0.638 -11.547 1.00 79.06 142 LYS A C 1
ATOM 1148 O O . LYS A 1 142 ? -5.494 -1.352 -12.542 1.00 79.06 142 LYS A O 1
ATOM 1153 N N . ASP A 1 143 ? -4.310 0.056 -11.244 1.00 79.94 143 ASP A N 1
ATOM 1154 C CA . ASP A 1 143 ? -3.067 0.050 -12.020 1.00 79.94 143 ASP A CA 1
ATOM 1155 C C . ASP A 1 143 ? -2.257 -1.261 -11.881 1.00 79.94 143 ASP A C 1
ATOM 1157 O O . ASP A 1 143 ? -1.218 -1.404 -12.530 1.00 79.94 143 ASP A O 1
ATOM 1161 N N . GLY A 1 144 ? -2.689 -2.217 -11.044 1.00 79.44 144 GLY A N 1
ATOM 1162 C CA . GLY A 1 144 ? -2.003 -3.500 -10.837 1.00 79.44 144 GLY A CA 1
ATOM 1163 C C . GLY A 1 144 ? -0.659 -3.378 -10.111 1.00 79.44 144 GLY A C 1
ATOM 1164 O O . GLY A 1 144 ? 0.196 -4.253 -10.238 1.00 79.44 144 GLY A O 1
ATOM 1165 N N . LEU A 1 145 ? -0.444 -2.277 -9.384 1.00 83.62 145 LEU A N 1
ATOM 1166 C CA . LEU A 1 145 ? 0.821 -1.997 -8.697 1.00 83.62 145 LEU A CA 1
ATOM 1167 C C . LEU A 1 145 ? 0.981 -2.779 -7.393 1.00 83.62 145 LEU A C 1
ATOM 1169 O O . LEU A 1 145 ? 2.115 -3.035 -6.984 1.00 83.62 145 LEU A O 1
ATOM 1173 N N . LEU A 1 146 ? -0.135 -3.147 -6.758 1.00 82.62 146 LEU A N 1
ATOM 1174 C CA . LEU A 1 146 ? -0.146 -4.050 -5.615 1.00 82.62 146 LEU A CA 1
ATOM 1175 C C . LEU A 1 146 ? -0.278 -5.491 -6.091 1.00 82.62 146 LEU A C 1
ATOM 1177 O O . LEU A 1 146 ? -1.092 -5.822 -6.955 1.00 82.62 146 LEU A O 1
ATOM 1181 N N . THR A 1 147 ? 0.498 -6.365 -5.468 1.00 83.31 147 THR A N 1
ATOM 1182 C CA . THR A 1 147 ? 0.271 -7.803 -5.551 1.00 83.31 147 THR A CA 1
ATOM 1183 C C . THR A 1 147 ? -1.058 -8.168 -4.889 1.00 83.31 147 THR A C 1
ATOM 1185 O O . THR A 1 147 ? -1.596 -7.434 -4.056 1.00 83.31 147 THR A O 1
ATOM 1188 N N . LYS A 1 148 ? -1.589 -9.343 -5.241 1.00 85.00 148 LYS A N 1
ATOM 1189 C CA . LYS A 1 148 ? -2.807 -9.881 -4.623 1.00 85.00 148 LYS A CA 1
ATOM 1190 C C . LYS A 1 148 ? -2.695 -9.921 -3.096 1.00 85.00 148 LYS A C 1
ATOM 1192 O O . LYS A 1 148 ? -3.648 -9.559 -2.417 1.00 85.00 148 LYS A O 1
ATOM 1197 N N . ASP A 1 149 ? -1.545 -10.338 -2.579 1.00 85.56 149 ASP A N 1
ATOM 1198 C CA . ASP A 1 149 ? -1.342 -10.496 -1.141 1.00 85.56 149 ASP A CA 1
ATOM 1199 C C . ASP A 1 149 ? -1.299 -9.135 -0.437 1.00 85.56 149 ASP A C 1
ATOM 1201 O O . ASP A 1 149 ? -1.997 -8.952 0.554 1.00 85.56 149 ASP A O 1
ATOM 1205 N N . GLU A 1 150 ? -0.586 -8.146 -0.993 1.00 85.88 150 GLU A N 1
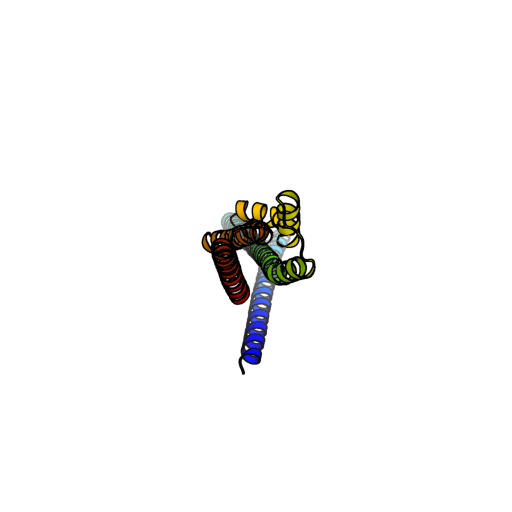ATOM 1206 C CA . GLU A 1 150 ? -0.558 -6.773 -0.457 1.00 85.88 150 GLU A CA 1
ATOM 1207 C C . GLU A 1 150 ? -1.958 -6.136 -0.445 1.00 85.88 150 GLU A C 1
ATOM 1209 O O . GLU A 1 150 ? -2.335 -5.483 0.528 1.00 85.88 150 GLU A O 1
ATOM 1214 N N . LEU A 1 151 ? -2.757 -6.366 -1.493 1.00 87.81 151 LEU A N 1
ATOM 1215 C CA . LEU A 1 151 ? -4.145 -5.908 -1.555 1.00 87.81 151 LEU A CA 1
ATOM 1216 C C . LEU A 1 151 ? -5.015 -6.580 -0.487 1.00 87.81 151 LEU A C 1
ATOM 1218 O O . LEU A 1 151 ? -5.742 -5.899 0.233 1.00 87.81 151 LEU A O 1
ATOM 1222 N N . MET A 1 152 ? -4.956 -7.908 -0.387 1.00 88.00 152 MET A N 1
ATOM 1223 C CA . MET A 1 152 ? -5.738 -8.653 0.602 1.00 88.00 152 MET A CA 1
ATOM 1224 C C . MET A 1 152 ? -5.389 -8.217 2.023 1.00 88.00 152 MET A C 1
ATOM 1226 O O . MET A 1 152 ? -6.284 -8.072 2.851 1.00 88.00 152 MET A O 1
ATOM 1230 N N . TYR A 1 153 ? -4.111 -7.946 2.273 1.00 88.19 153 TYR A N 1
ATOM 1231 C CA . TYR A 1 153 ? -3.617 -7.476 3.557 1.00 88.19 153 TYR A CA 1
ATOM 1232 C C . TYR A 1 153 ? -4.106 -6.062 3.901 1.00 88.19 153 TYR A C 1
ATOM 1234 O O . TYR A 1 153 ? -4.547 -5.787 5.016 1.00 88.19 153 TYR A O 1
ATOM 1242 N N . TYR A 1 154 ? -4.093 -5.155 2.922 1.00 90.06 154 TYR A N 1
ATOM 1243 C CA . TYR A 1 154 ? -4.666 -3.821 3.080 1.00 90.06 154 TYR A CA 1
ATOM 1244 C C . TYR A 1 154 ? -6.171 -3.881 3.393 1.00 90.06 154 TYR A C 1
ATOM 1246 O O . TYR A 1 154 ? -6.653 -3.221 4.317 1.00 90.06 154 TYR A O 1
ATOM 1254 N N . LEU A 1 155 ? -6.916 -4.705 2.649 1.00 90.12 155 LEU A N 1
ATOM 1255 C CA . LEU A 1 155 ? -8.357 -4.874 2.838 1.00 90.12 155 LEU A CA 1
ATOM 1256 C C . LEU A 1 155 ? -8.698 -5.517 4.185 1.00 90.12 155 LEU A C 1
ATOM 1258 O O . LEU A 1 155 ? -9.677 -5.101 4.805 1.00 90.12 155 LEU A O 1
ATOM 1262 N N . SER A 1 156 ? -7.905 -6.485 4.661 1.00 90.81 156 SER A N 1
ATOM 1263 C CA . SER A 1 156 ? -8.125 -7.100 5.973 1.00 90.81 156 SER A CA 1
ATOM 1264 C C . SER A 1 156 ? -7.938 -6.085 7.095 1.00 90.81 156 SER A C 1
ATOM 1266 O O . SER A 1 156 ? -8.826 -5.948 7.926 1.00 90.81 156 SER A O 1
ATOM 1268 N N . ILE A 1 157 ? -6.865 -5.286 7.063 1.00 90.81 157 ILE A N 1
ATOM 1269 C CA . ILE A 1 157 ? -6.637 -4.213 8.046 1.00 90.81 157 ILE A CA 1
ATOM 1270 C C . ILE A 1 157 ? -7.797 -3.210 8.045 1.00 90.81 157 ILE A C 1
ATOM 1272 O O . ILE A 1 157 ? -8.333 -2.869 9.100 1.00 90.81 157 ILE A O 1
ATOM 1276 N N . LYS A 1 158 ? -8.220 -2.759 6.858 1.00 91.62 158 LYS A N 1
ATOM 1277 C CA . LYS A 1 158 ? -9.340 -1.821 6.706 1.00 91.62 158 LYS A CA 1
ATOM 1278 C C . LYS A 1 158 ? -10.646 -2.395 7.259 1.00 91.62 158 LYS A C 1
ATOM 1280 O O . LYS A 1 158 ? -11.389 -1.690 7.940 1.00 91.62 158 LYS A O 1
ATOM 1285 N N . SER A 1 159 ? -10.916 -3.670 6.984 1.00 90.50 159 SER A N 1
ATOM 1286 C CA . SER A 1 159 ? -12.101 -4.367 7.483 1.00 90.50 159 SER A CA 1
ATOM 1287 C C . SER A 1 159 ? -12.064 -4.531 9.001 1.00 90.50 159 SER A C 1
ATOM 1289 O O . SER A 1 159 ? -13.050 -4.208 9.656 1.00 90.50 159 SER A O 1
ATOM 1291 N N . SER A 1 160 ? -10.941 -4.974 9.574 1.00 88.69 160 SER A N 1
ATOM 1292 C CA . SER A 1 160 ? -10.803 -5.176 11.022 1.00 88.69 160 SER A CA 1
ATOM 1293 C C . SER A 1 160 ? -10.912 -3.859 11.790 1.00 88.69 160 SER A C 1
ATOM 1295 O O . SER A 1 160 ? -11.601 -3.804 12.807 1.00 88.69 160 SER A O 1
ATOM 1297 N N . PHE A 1 161 ? -10.344 -2.765 11.269 1.00 90.12 161 PHE A N 1
ATOM 1298 C CA . PHE A 1 161 ? -10.536 -1.434 11.851 1.00 90.12 161 PHE A CA 1
ATOM 1299 C C . PHE A 1 161 ? -12.004 -0.991 11.807 1.00 90.12 161 PHE A C 1
ATOM 1301 O O . PHE A 1 161 ? -12.544 -0.557 12.823 1.00 90.12 161 PHE A O 1
ATOM 1308 N N . LYS A 1 162 ? -12.700 -1.175 10.676 1.00 89.56 162 LYS A N 1
ATOM 1309 C CA . LYS A 1 162 ? -14.135 -0.865 10.581 1.00 89.56 162 LYS A CA 1
ATOM 1310 C C . LYS A 1 162 ? -14.972 -1.695 11.561 1.00 89.56 162 LYS A C 1
ATOM 1312 O O . LYS A 1 162 ? -15.863 -1.148 12.215 1.00 89.56 162 LYS A O 1
ATOM 1317 N N . SER A 1 163 ? -14.690 -2.993 11.679 1.00 86.50 163 SER A N 1
ATOM 1318 C CA . SER A 1 163 ? -15.362 -3.886 12.629 1.00 86.50 163 SER A CA 1
ATOM 1319 C C . SER A 1 163 ? -15.136 -3.441 14.069 1.00 86.50 163 SER A C 1
ATOM 1321 O O . SER A 1 163 ? -16.097 -3.340 14.822 1.00 86.50 163 SER A O 1
ATOM 1323 N N . MET A 1 164 ? -13.900 -3.095 14.435 1.00 85.94 164 MET A N 1
ATOM 1324 C CA . MET A 1 164 ? -13.564 -2.578 15.762 1.00 85.94 164 MET A CA 1
ATOM 1325 C C . MET A 1 164 ? -14.356 -1.303 16.094 1.00 85.94 164 MET A C 1
ATOM 1327 O O . MET A 1 164 ? -14.956 -1.220 17.166 1.00 85.94 164 MET A O 1
ATOM 1331 N N . LEU A 1 165 ? -14.404 -0.328 15.178 1.00 84.81 165 LEU A N 1
ATOM 1332 C CA . LEU A 1 165 ? -15.181 0.902 15.371 1.00 84.81 165 LEU A CA 1
ATOM 1333 C C . LEU A 1 165 ? -16.676 0.607 15.516 1.00 84.81 165 LEU A C 1
ATOM 1335 O O . LEU A 1 165 ? -17.320 1.115 16.431 1.00 84.81 165 LEU A O 1
ATOM 1339 N N . SER A 1 166 ? -17.214 -0.261 14.661 1.00 82.69 166 SER A N 1
ATOM 1340 C CA . SER A 1 166 ? -18.623 -0.664 14.714 1.00 82.69 166 SER A CA 1
ATOM 1341 C C . SER A 1 166 ? -18.955 -1.360 16.037 1.00 82.69 166 SER A C 1
ATOM 1343 O O . SER A 1 166 ? -19.993 -1.090 16.631 1.00 82.69 166 SER A O 1
ATOM 1345 N N . PHE A 1 167 ? -18.054 -2.213 16.539 1.00 79.12 167 PHE A N 1
ATOM 1346 C CA . PHE A 1 167 ? -18.236 -2.893 17.820 1.00 79.12 167 PHE A CA 1
ATOM 1347 C C . PHE A 1 167 ? -18.111 -1.955 19.021 1.00 79.12 167 PHE A C 1
ATOM 1349 O O . PHE A 1 167 ? -18.801 -2.153 20.019 1.00 79.12 167 PHE A O 1
ATOM 1356 N N . SER A 1 168 ? -17.291 -0.905 18.917 1.00 77.88 168 SER A N 1
ATOM 1357 C CA . SER A 1 168 ? -17.135 0.077 19.994 1.00 77.88 168 SER A CA 1
ATOM 1358 C C . SER A 1 168 ? -18.440 0.798 20.345 1.00 77.88 168 SER A C 1
ATOM 1360 O O . SER A 1 168 ? -18.641 1.145 21.504 1.00 77.88 168 SER A O 1
ATOM 1362 N N . HIS A 1 169 ? -19.363 0.943 19.384 1.00 75.38 169 HIS A N 1
ATOM 1363 C CA . HIS A 1 169 ? -20.703 1.483 19.624 1.00 75.38 169 HIS A CA 1
ATOM 1364 C C . HIS A 1 169 ? -21.485 0.673 20.670 1.00 75.38 169 HIS A C 1
ATOM 1366 O O . HIS A 1 169 ? -22.181 1.238 21.510 1.00 75.38 169 HIS A O 1
ATOM 1372 N N . PHE A 1 170 ? -21.344 -0.656 20.657 1.00 73.81 170 PHE A N 1
ATOM 1373 C CA . PHE A 1 170 ? -22.087 -1.538 21.559 1.00 73.81 170 PHE A CA 1
ATOM 1374 C C . PHE A 1 170 ? -21.541 -1.539 22.993 1.00 73.81 170 PHE A C 1
ATOM 1376 O O . PHE A 1 170 ? -22.239 -1.999 23.893 1.00 73.81 170 PHE A O 1
ATOM 1383 N N . LEU A 1 171 ? -20.332 -1.014 23.228 1.00 72.12 171 LEU A N 1
ATOM 1384 C CA . LEU A 1 171 ? -19.749 -0.919 24.573 1.00 72.12 171 LEU A CA 1
ATOM 1385 C C . LEU A 1 171 ? -20.478 0.089 25.471 1.00 72.12 171 LEU A C 1
ATOM 1387 O O . LEU A 1 171 ? -20.400 -0.025 26.692 1.00 72.12 171 LEU A O 1
ATOM 1391 N N . ASP A 1 172 ? -21.167 1.065 24.876 1.00 66.75 172 ASP A N 1
ATOM 1392 C CA . ASP A 1 172 ? -21.852 2.139 25.607 1.00 66.75 172 ASP A CA 1
ATOM 1393 C C . ASP A 1 172 ? -23.357 1.873 25.798 1.00 66.75 172 ASP A C 1
ATOM 1395 O O . ASP A 1 172 ? -24.081 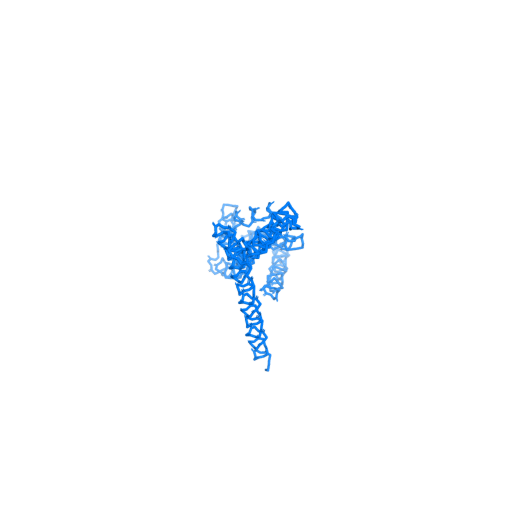2.698 26.351 1.00 66.75 172 ASP A O 1
ATOM 1399 N N . LEU A 1 173 ? -23.853 0.714 25.347 1.00 72.38 173 LEU A N 1
ATOM 1400 C CA . LEU A 1 173 ? -25.243 0.319 25.555 1.00 72.38 173 LEU A CA 1
ATOM 1401 C C . LEU A 1 173 ? -25.454 -0.189 26.987 1.00 72.38 173 LEU A C 1
ATOM 1403 O O . LEU A 1 173 ? -24.673 -0.985 27.509 1.00 72.38 173 LEU A O 1
ATOM 1407 N N . GLU A 1 174 ? -26.568 0.207 27.606 1.00 67.75 174 GLU A N 1
ATOM 1408 C CA . GLU A 1 174 ? -27.038 -0.404 28.852 1.00 67.75 174 GLU A CA 1
ATOM 1409 C C . GLU A 1 174 ? -27.585 -1.812 28.564 1.00 67.75 174 GLU A C 1
ATOM 1411 O O . GLU A 1 174 ? -28.771 -2.023 28.307 1.00 67.75 174 GLU A O 1
ATOM 1416 N N . VAL A 1 175 ? -26.688 -2.796 28.577 1.00 76.25 175 VAL A N 1
ATOM 1417 C CA . VAL A 1 175 ? -26.988 -4.230 28.472 1.00 76.25 175 VAL A CA 1
ATOM 1418 C C . VAL A 1 175 ? -26.685 -4.952 29.784 1.00 76.25 175 VAL A C 1
ATOM 1420 O O . VAL A 1 175 ? -25.965 -4.449 30.642 1.00 76.25 175 VAL A O 1
ATOM 1423 N N . LYS A 1 176 ? -27.254 -6.154 29.948 1.00 76.50 176 LYS A N 1
ATOM 1424 C CA . LYS A 1 176 ? -26.983 -7.028 31.102 1.00 76.50 176 LYS A CA 1
ATOM 1425 C C . LYS A 1 176 ? -25.480 -7.309 31.230 1.00 76.50 176 LYS A C 1
ATOM 1427 O O . LYS A 1 176 ? -24.819 -7.494 30.21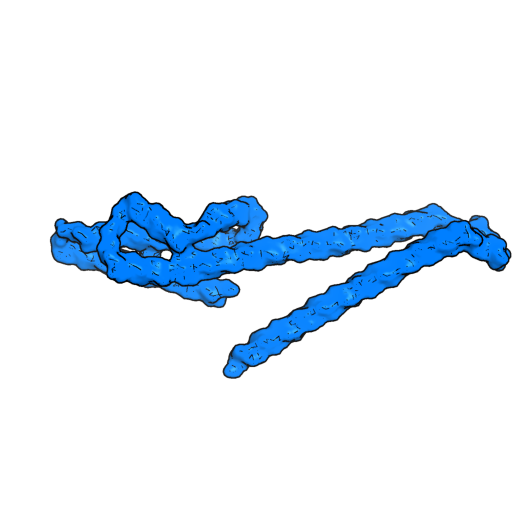2 1.00 76.50 176 LYS A O 1
ATOM 1432 N N . ASP A 1 177 ? -24.985 -7.440 32.461 1.00 75.69 177 ASP A N 1
ATOM 1433 C CA . ASP A 1 177 ? -23.551 -7.612 32.761 1.00 75.69 177 ASP A CA 1
ATOM 1434 C C . ASP A 1 177 ? -22.885 -8.777 31.998 1.00 75.69 177 ASP A C 1
ATOM 1436 O O . ASP A 1 177 ? -21.753 -8.647 31.531 1.00 75.69 177 ASP A O 1
ATOM 1440 N N . GLU A 1 178 ? -23.595 -9.894 31.799 1.00 74.00 178 GLU A N 1
ATOM 1441 C CA . GLU A 1 178 ? -23.108 -11.039 31.008 1.00 74.00 178 GLU A CA 1
ATOM 1442 C C . GLU A 1 178 ? -22.859 -10.656 29.538 1.00 74.00 178 GLU A C 1
ATOM 1444 O O . GLU A 1 178 ? -21.786 -10.900 28.997 1.00 74.00 178 GLU A O 1
ATOM 1449 N N . ILE A 1 179 ? -23.816 -9.957 28.918 1.00 78.31 179 ILE A N 1
ATOM 1450 C CA . ILE A 1 179 ? -23.727 -9.491 27.525 1.00 78.31 179 ILE A CA 1
ATOM 1451 C C . ILE A 1 179 ? -22.640 -8.420 27.390 1.00 78.31 179 ILE A C 1
ATOM 1453 O O . ILE A 1 179 ? -21.915 -8.385 26.399 1.00 78.31 179 ILE A O 1
ATOM 1457 N N . LYS A 1 180 ? -22.505 -7.549 28.395 1.00 79.75 180 LYS A N 1
ATOM 1458 C CA . LYS A 1 180 ? -21.466 -6.518 28.424 1.00 79.75 180 LYS A CA 1
ATOM 1459 C C . LYS A 1 180 ? -20.063 -7.131 28.420 1.00 79.75 180 LYS A C 1
ATOM 1461 O O . LYS A 1 180 ? -19.209 -6.683 27.660 1.00 79.75 180 LYS A O 1
ATOM 1466 N N . THR A 1 181 ? -19.856 -8.186 29.208 1.00 81.31 181 THR A N 1
ATOM 1467 C CA . THR A 1 181 ? -18.579 -8.913 29.271 1.00 81.31 181 THR A CA 1
ATOM 1468 C C . THR A 1 181 ? -18.228 -9.551 27.921 1.00 81.31 181 THR A C 1
ATOM 1470 O O . THR A 1 181 ? -17.092 -9.433 27.460 1.00 81.31 181 THR A O 1
ATOM 1473 N N . ASP A 1 182 ? -19.209 -10.153 27.241 1.00 83.75 182 ASP A N 1
ATOM 1474 C CA . ASP A 1 182 ? -19.016 -10.736 25.907 1.00 83.75 182 ASP A CA 1
ATOM 1475 C C . ASP A 1 182 ? -18.642 -9.672 24.858 1.00 83.75 182 ASP A C 1
ATOM 1477 O O . ASP A 1 182 ? -17.740 -9.882 24.044 1.00 83.75 182 ASP A O 1
ATOM 1481 N N . ILE A 1 183 ? -19.293 -8.502 24.885 1.00 80.62 183 ILE A N 1
ATOM 1482 C CA . ILE A 1 183 ? -18.992 -7.387 23.969 1.00 80.62 183 ILE A CA 1
ATOM 1483 C C . ILE A 1 183 ? -17.576 -6.852 24.211 1.00 80.62 183 ILE A C 1
ATOM 1485 O O . ILE A 1 183 ? -16.836 -6.623 23.251 1.00 80.62 183 ILE A O 1
ATOM 1489 N N . GLU A 1 184 ? -17.173 -6.680 25.473 1.00 82.56 184 GLU A N 1
ATOM 1490 C CA . GLU A 1 184 ? -15.819 -6.249 25.837 1.00 82.56 184 GLU A CA 1
ATOM 1491 C C . GLU A 1 184 ? -14.757 -7.240 25.340 1.00 82.56 184 GLU A C 1
ATOM 1493 O O . GLU A 1 184 ? -13.740 -6.824 24.777 1.00 82.56 184 GLU A O 1
ATOM 1498 N N . GLN A 1 185 ? -15.012 -8.546 25.467 1.00 86.06 185 GLN A N 1
ATOM 1499 C CA . GLN A 1 185 ? -14.115 -9.585 24.963 1.00 86.06 185 GLN A CA 1
ATOM 1500 C C . GLN A 1 185 ? -14.012 -9.562 23.431 1.00 86.06 185 GLN A C 1
ATOM 1502 O O . GLN A 1 185 ? -12.910 -9.636 22.885 1.00 86.06 185 GLN A O 1
ATOM 1507 N N . ILE A 1 186 ? -15.137 -9.433 22.724 1.00 84.62 186 ILE A N 1
ATOM 1508 C CA . ILE A 1 186 ? -15.158 -9.353 21.257 1.00 84.62 186 ILE A CA 1
ATOM 1509 C C . ILE A 1 186 ? -14.401 -8.111 20.770 1.00 84.62 186 ILE A C 1
ATOM 1511 O O . ILE A 1 186 ? -13.583 -8.205 19.854 1.00 84.62 186 ILE A O 1
ATOM 1515 N N . TYR A 1 187 ? -14.623 -6.957 21.402 1.00 83.69 187 TYR A N 1
ATOM 1516 C CA . TYR A 1 187 ? -13.903 -5.728 21.078 1.00 83.69 187 TYR A CA 1
ATOM 1517 C C . TYR A 1 187 ? -12.393 -5.867 21.313 1.00 83.69 187 TYR A C 1
ATOM 1519 O O . TYR A 1 187 ? -11.599 -5.479 20.453 1.00 83.69 187 TYR A O 1
ATOM 1527 N N . ALA A 1 188 ? -11.986 -6.453 22.445 1.00 84.56 188 ALA A N 1
ATOM 1528 C CA . ALA A 1 188 ? -10.580 -6.706 22.744 1.00 84.56 188 ALA A CA 1
ATOM 1529 C C . ALA A 1 188 ? -9.933 -7.622 21.694 1.00 84.56 188 ALA A C 1
ATOM 1531 O O . ALA A 1 188 ? -8.844 -7.313 21.216 1.00 84.56 188 ALA A O 1
ATOM 1532 N N . ASN A 1 189 ? -10.630 -8.681 21.268 1.00 87.50 189 ASN A N 1
ATOM 1533 C CA . ASN A 1 189 ? -10.151 -9.581 20.218 1.00 87.50 189 ASN A CA 1
ATOM 1534 C C . ASN A 1 189 ? -9.926 -8.844 18.890 1.00 87.50 189 ASN A C 1
ATOM 1536 O O . ASN A 1 189 ? -8.850 -8.969 18.310 1.00 87.50 189 ASN A O 1
ATOM 1540 N N . TYR A 1 190 ? -10.891 -8.032 18.434 1.00 84.75 190 TYR A N 1
ATOM 1541 C CA . TYR A 1 190 ? -10.727 -7.245 17.204 1.00 84.75 190 TYR A CA 1
ATOM 1542 C C . TYR A 1 190 ? -9.580 -6.240 17.299 1.00 84.75 190 TYR A C 1
ATOM 1544 O O . TYR A 1 190 ? -8.855 -6.034 16.326 1.00 84.75 190 TYR A O 1
ATOM 1552 N N . LYS A 1 191 ? -9.401 -5.616 18.468 1.00 84.50 191 LYS A N 1
ATOM 1553 C CA . LYS A 1 191 ? -8.291 -4.693 18.706 1.00 84.50 191 LYS A CA 1
ATOM 1554 C C . LYS A 1 191 ? -6.944 -5.414 18.611 1.00 84.50 191 LYS A C 1
ATOM 1556 O O . LYS A 1 191 ? -6.066 -4.934 17.903 1.00 84.50 191 LYS A O 1
ATOM 1561 N N . THR A 1 192 ? -6.787 -6.556 19.281 1.00 87.56 192 THR A N 1
ATOM 1562 C CA . THR A 1 192 ? -5.544 -7.340 19.239 1.00 87.56 192 THR A CA 1
ATOM 1563 C C . THR A 1 192 ? -5.251 -7.858 17.833 1.00 87.56 192 THR A C 1
ATOM 1565 O O . THR A 1 192 ? -4.133 -7.697 17.355 1.00 87.56 192 THR A O 1
ATOM 1568 N N . GLU A 1 193 ? -6.254 -8.389 17.128 1.00 89.00 193 GLU A N 1
ATOM 1569 C CA . GLU A 1 193 ? -6.102 -8.823 15.733 1.00 89.00 193 GLU A CA 1
ATOM 1570 C C . GLU A 1 193 ? -5.622 -7.672 14.837 1.00 89.00 193 GLU A C 1
ATOM 1572 O O . GLU A 1 193 ? -4.707 -7.836 14.029 1.00 89.00 193 GLU A O 1
ATOM 1577 N N . LEU A 1 194 ? -6.205 -6.482 14.998 1.00 86.81 194 LEU A N 1
ATOM 1578 C CA . LEU A 1 194 ? -5.798 -5.306 14.243 1.00 86.81 194 LEU A CA 1
ATOM 1579 C C . LEU A 1 194 ? -4.364 -4.869 14.576 1.00 86.81 194 LEU A C 1
ATOM 1581 O O . LEU A 1 194 ? -3.597 -4.568 13.661 1.00 86.81 194 LEU A O 1
ATOM 1585 N N . GLU A 1 195 ? -3.991 -4.837 15.855 1.00 88.06 195 GLU A N 1
ATOM 1586 C CA . GLU A 1 195 ? -2.632 -4.495 16.293 1.00 88.06 195 GLU A CA 1
ATOM 1587 C C . GLU A 1 195 ? -1.594 -5.479 15.725 1.00 88.06 195 GLU A C 1
ATOM 1589 O O . GLU A 1 195 ? -0.542 -5.049 15.235 1.00 88.06 195 GLU A O 1
ATOM 1594 N N . ASP A 1 196 ? -1.907 -6.776 15.704 1.00 88.75 196 ASP A N 1
ATOM 1595 C CA . ASP A 1 196 ? -1.058 -7.823 15.128 1.00 88.75 196 ASP A CA 1
ATOM 1596 C C . ASP A 1 196 ? -0.906 -7.661 13.609 1.00 88.75 196 ASP A C 1
ATOM 1598 O O . ASP A 1 196 ? 0.212 -7.721 13.076 1.00 88.75 196 ASP A O 1
ATOM 1602 N N . LEU A 1 197 ? -2.013 -7.395 12.905 1.00 88.12 197 LEU A N 1
ATOM 1603 C CA . LEU A 1 197 ? -2.008 -7.151 11.464 1.00 88.12 197 LEU A CA 1
ATOM 1604 C C . LEU A 1 197 ? -1.185 -5.905 11.111 1.00 88.12 197 LEU A C 1
ATOM 1606 O O . LEU A 1 197 ? -0.354 -5.955 10.201 1.00 88.12 197 LEU A O 1
ATOM 1610 N N . VAL A 1 198 ? -1.361 -4.801 11.839 1.00 86.00 198 VAL A N 1
ATOM 1611 C CA . VAL A 1 198 ? -0.622 -3.546 11.620 1.00 86.00 198 VAL A CA 1
ATOM 1612 C C . VAL A 1 198 ? 0.867 -3.723 11.908 1.00 86.00 198 VAL A C 1
ATOM 1614 O O . VAL A 1 198 ? 1.706 -3.299 11.110 1.00 86.00 198 VAL A O 1
ATOM 1617 N N . THR A 1 199 ? 1.215 -4.389 13.010 1.00 87.12 199 THR A N 1
ATOM 1618 C CA . THR A 1 199 ? 2.614 -4.644 13.386 1.00 87.12 199 THR A CA 1
ATOM 1619 C C . THR A 1 199 ? 3.315 -5.503 12.338 1.00 87.12 199 THR A C 1
ATOM 1621 O O . THR A 1 199 ? 4.430 -5.193 11.908 1.00 87.12 199 THR A O 1
ATOM 1624 N N . SER A 1 200 ? 2.632 -6.540 11.860 1.00 86.75 200 SER A N 1
ATOM 1625 C CA . SER A 1 200 ? 3.123 -7.394 10.783 1.00 86.75 200 SER A CA 1
ATOM 1626 C C . SER A 1 200 ? 3.277 -6.607 9.471 1.00 86.75 200 SER A C 1
ATOM 1628 O O . SER A 1 200 ? 4.315 -6.731 8.819 1.00 86.75 200 SER A O 1
ATOM 1630 N N . ALA A 1 201 ? 2.343 -5.702 9.140 1.00 80.81 201 ALA A N 1
ATOM 1631 C CA . ALA A 1 201 ? 2.431 -4.816 7.969 1.00 80.81 201 ALA A CA 1
ATOM 1632 C C . ALA A 1 201 ? 3.697 -3.949 7.992 1.00 80.81 201 ALA A C 1
ATOM 1634 O O . ALA A 1 201 ? 4.443 -3.880 7.015 1.00 80.81 201 ALA A O 1
ATOM 1635 N N . LEU A 1 202 ? 3.945 -3.305 9.134 1.00 82.44 202 LEU A N 1
ATOM 1636 C CA . LEU A 1 202 ? 5.067 -2.389 9.325 1.00 82.44 202 LEU A CA 1
ATOM 1637 C C . LEU A 1 202 ? 6.419 -3.110 9.357 1.00 82.44 202 LEU A C 1
ATOM 1639 O O . LEU A 1 202 ? 7.435 -2.503 9.028 1.00 82.44 202 LEU A O 1
ATOM 1643 N N . SER A 1 203 ? 6.442 -4.392 9.734 1.00 76.81 203 SER A N 1
ATOM 1644 C CA . SER A 1 203 ? 7.660 -5.212 9.727 1.00 76.81 203 SER A CA 1
ATOM 1645 C C . SER A 1 203 ? 8.111 -5.626 8.320 1.00 76.81 203 SER A C 1
ATOM 1647 O O . SER A 1 203 ? 9.289 -5.915 8.112 1.00 76.81 203 SER A O 1
ATOM 1649 N N . ILE A 1 204 ? 7.182 -5.631 7.358 1.00 66.06 204 ILE A N 1
ATOM 1650 C CA . ILE A 1 204 ? 7.416 -6.008 5.957 1.00 66.06 204 ILE A CA 1
ATOM 1651 C C . ILE A 1 204 ? 7.704 -4.762 5.084 1.00 66.06 204 ILE A C 1
ATOM 1653 O O . ILE A 1 204 ? 8.316 -4.894 4.023 1.00 66.06 204 ILE A O 1
ATOM 1657 N N . SER A 1 205 ? 7.303 -3.560 5.535 1.00 55.06 205 SER A N 1
ATOM 1658 C CA . SER A 1 205 ? 7.413 -2.270 4.815 1.00 55.06 205 SER A CA 1
ATOM 1659 C C . SER A 1 205 ? 8.663 -1.439 5.125 1.00 55.06 205 SER A C 1
ATOM 1661 O O . SER A 1 205 ? 9.269 -0.894 4.180 1.00 55.06 205 SER A O 1
#

Sequence (205 aa):
MSKNKEKQDEEMSKNKVKRKRNISKVQFFVGCSIILASLFLDFLNVPSHFGLNMMSINWSLFNILVVIFLYLLTFKNIEARTILKEKNKKDIVNALLKECYTNINPTINSLQAIKMQINEENIDAAMNIAFPNDNLIQDLIKDGLLTKDELMYYLSIKSSFKSMLSFSHFLDLEVKDEIKTDIEQIYANYKTELEDLVTSALSIS

pLDDT: mean 75.87, std 12.47, range [37.59, 91.62]

Foldseek 3Di:
DPVVVVVVVVVVVVVVVVVVVVVLVVVLVVLVVVVVVVVVCVVVVVCVVVVNDPPPDPVVVVVVVNVVSVVVNVVVVVVVVVVVVLVVLLVVLLVLLLQLLVQLVVLVVVCVVVVDLQDPVVLVVSLCSSRVCVVVNVVSVVVVSDDPVRVVLSVVLSVLSSVLSVLSNVCPDPDDPVVNVVSVVVSVVSVVVNVVSSVVSNVVD

Radius of gyration: 30.74 Å; chains: 1; bounding box: 69×26×88 Å